Protein AF-A0A9E5EUP4-F1 (afdb_monomer_lite)

Sequence (193 aa):
YFCSGGLITDSADGATAGAFSMYKPTAFPTAAGATVTIEGWCARIADISDGLSNTAMFSEVRRTESSTRDATNILVPQGVAGAWDDLNPAAMAECTSYVAAAAGYAYLGNQYWRGATVWTSLYNHSLTPNSKVRGNCVNGTLYKGHIPARSYHTGGVNTTACDGSVRFVTDSVDPLVWKAYGTRAGGEALNLN

Structure (mmCIF, N/CA/C/O backbone):
data_AF-A0A9E5EUP4-F1
#
_entry.id   AF-A0A9E5EUP4-F1
#
loop_
_atom_site.group_PDB
_atom_site.id
_atom_site.type_symbol
_atom_site.label_atom_id
_atom_site.label_alt_id
_atom_site.label_comp_id
_atom_site.label_asym_id
_atom_site.label_entity_id
_atom_site.label_seq_id
_atom_site.pdbx_PDB_ins_code
_atom_site.Cartn_x
_atom_site.Cartn_y
_atom_site.Cartn_z
_atom_site.occupancy
_atom_site.B_iso_or_equiv
_atom_site.auth_seq_id
_atom_site.auth_comp_id
_atom_site.auth_asym_id
_atom_site.auth_atom_id
_atom_site.pdbx_PDB_model_num
ATOM 1 N N . TYR A 1 1 ? -19.133 -7.187 -9.075 1.00 21.08 1 TYR A N 1
ATOM 2 C CA . TYR A 1 1 ? -18.217 -7.859 -8.140 1.00 21.08 1 TYR A CA 1
ATOM 3 C C . TYR A 1 1 ? -16.979 -6.994 -8.013 1.00 21.08 1 TYR A C 1
ATOM 5 O O . TYR A 1 1 ? -16.155 -6.987 -8.915 1.00 21.08 1 TYR A O 1
ATOM 13 N N . PHE A 1 2 ? -16.936 -6.153 -6.981 1.00 19.98 2 PHE A N 1
ATOM 14 C CA . PHE A 1 2 ? -15.809 -5.264 -6.710 1.00 19.98 2 PHE A CA 1
ATOM 15 C C . PHE A 1 2 ? -15.003 -5.888 -5.573 1.00 19.98 2 PHE A C 1
ATOM 17 O O . PHE A 1 2 ? -15.455 -5.892 -4.434 1.00 19.98 2 PHE A O 1
ATOM 24 N N . CYS A 1 3 ? -13.844 -6.449 -5.901 1.00 24.55 3 CYS A N 1
ATOM 25 C CA . CYS A 1 3 ? -12.827 -6.851 -4.936 1.00 24.55 3 CYS A CA 1
ATOM 26 C C . CYS A 1 3 ? -11.574 -6.063 -5.321 1.00 24.55 3 CYS A C 1
ATOM 28 O O . CYS A 1 3 ? -10.972 -6.337 -6.357 1.00 24.55 3 CYS A O 1
ATOM 30 N N . SER A 1 4 ? -11.239 -5.022 -4.564 1.00 27.47 4 SER A N 1
ATOM 31 C CA . SER A 1 4 ? -10.003 -4.262 -4.750 1.00 27.47 4 SER A CA 1
ATOM 32 C C . SER A 1 4 ? -9.484 -3.848 -3.383 1.00 27.47 4 SER A C 1
ATOM 34 O O . SER A 1 4 ? -10.180 -3.134 -2.680 1.00 27.47 4 SER A O 1
ATOM 36 N N . GLY A 1 5 ? -8.287 -4.303 -3.018 1.00 28.73 5 GLY A N 1
ATOM 37 C CA . GLY A 1 5 ? -7.534 -3.809 -1.863 1.00 28.73 5 GLY A CA 1
ATOM 38 C C . GLY A 1 5 ? -6.780 -4.911 -1.112 1.00 28.73 5 GLY A C 1
ATOM 39 O O . GLY A 1 5 ? -7.357 -5.730 -0.408 1.00 28.73 5 GLY A O 1
ATOM 40 N N . GLY A 1 6 ? -5.456 -4.922 -1.251 1.00 35.38 6 GLY A N 1
ATOM 41 C CA . GLY A 1 6 ? -4.580 -5.765 -0.438 1.00 35.38 6 GLY A CA 1
ATOM 42 C C . GLY A 1 6 ? -4.410 -7.183 -0.974 1.00 35.38 6 GLY A C 1
ATOM 43 O O . GLY A 1 6 ? -4.957 -8.143 -0.439 1.00 35.38 6 GLY A O 1
ATOM 44 N N . LEU A 1 7 ? -3.593 -7.328 -2.018 1.00 41.19 7 LEU A N 1
ATOM 45 C CA . LEU A 1 7 ? -3.087 -8.636 -2.420 1.00 41.19 7 LEU A CA 1
ATOM 46 C C . LEU A 1 7 ? -1.965 -9.055 -1.448 1.00 41.19 7 LEU A C 1
ATOM 48 O O . LEU A 1 7 ? -0.812 -8.669 -1.634 1.00 41.19 7 LEU A O 1
ATOM 52 N N . ILE A 1 8 ? -2.300 -9.826 -0.413 1.00 42.19 8 ILE A N 1
ATOM 53 C CA . ILE A 1 8 ? -1.391 -10.843 0.136 1.00 42.19 8 ILE A CA 1
ATOM 54 C C . ILE A 1 8 ? -1.950 -12.173 -0.362 1.00 42.19 8 ILE A C 1
ATOM 56 O O . ILE A 1 8 ? -3.059 -12.561 0.013 1.00 42.19 8 ILE A O 1
ATOM 60 N N . THR A 1 9 ? -1.237 -12.813 -1.290 1.00 49.00 9 THR A N 1
ATOM 61 C CA . THR A 1 9 ? -1.650 -14.078 -1.912 1.00 49.00 9 THR A CA 1
ATOM 62 C C . THR A 1 9 ? -0.483 -15.051 -1.953 1.00 49.00 9 THR A C 1
ATOM 64 O O . THR A 1 9 ? 0.277 -15.076 -2.919 1.00 49.00 9 THR A O 1
ATOM 67 N N . ASP A 1 10 ? -0.377 -15.846 -0.892 1.00 41.06 10 ASP A N 1
ATOM 68 C CA . ASP A 1 10 ? 0.256 -17.175 -0.880 1.00 41.06 10 ASP A CA 1
ATOM 69 C C . ASP A 1 10 ? -0.154 -17.946 0.385 1.00 41.06 10 ASP A C 1
ATOM 71 O O . ASP A 1 10 ? -0.326 -19.159 0.348 1.00 41.06 10 ASP A O 1
ATOM 75 N N . SER A 1 11 ? -0.399 -17.259 1.503 1.00 46.19 11 SER A N 1
ATOM 76 C CA . SER A 1 11 ? -0.650 -17.949 2.759 1.00 46.19 11 SER A CA 1
ATOM 77 C C . SER A 1 11 ? -1.961 -18.748 2.738 1.00 46.19 11 SER A C 1
ATOM 79 O O . SER A 1 11 ? -3.065 -18.219 2.623 1.00 46.19 11 SER A O 1
ATOM 81 N N . ALA A 1 12 ? -1.832 -20.066 2.922 1.00 48.28 12 ALA A N 1
ATOM 82 C CA . ALA A 1 12 ? -2.929 -20.928 3.372 1.00 48.28 12 ALA A CA 1
ATOM 83 C C . ALA A 1 12 ? -3.461 -20.500 4.757 1.00 48.28 12 ALA A C 1
ATOM 85 O O . ALA A 1 12 ? -4.524 -20.944 5.187 1.00 48.28 12 ALA A O 1
ATOM 86 N N . ASP A 1 13 ? -2.706 -19.641 5.443 1.00 55.25 13 ASP A N 1
ATOM 87 C CA . ASP A 1 13 ? -3.053 -19.021 6.704 1.00 55.25 13 ASP A CA 1
ATOM 88 C C . ASP A 1 13 ? -3.880 -17.745 6.490 1.00 55.25 13 ASP A C 1
ATOM 90 O O . ASP A 1 13 ? -3.364 -16.683 6.133 1.00 55.25 13 ASP A O 1
ATOM 94 N N . GLY A 1 14 ? -5.183 -17.852 6.758 1.00 55.19 14 GLY A N 1
ATOM 95 C CA . GLY A 1 14 ? -6.119 -16.734 6.706 1.00 55.19 14 GLY A CA 1
ATOM 96 C C . GLY A 1 14 ? -5.792 -15.590 7.672 1.00 55.19 14 GLY A C 1
ATOM 97 O O . GLY A 1 14 ? -6.393 -14.526 7.516 1.00 55.19 14 GLY A O 1
ATOM 98 N N . ALA A 1 15 ? -4.856 -15.774 8.614 1.00 58.44 15 ALA A N 1
ATOM 99 C CA . ALA A 1 15 ? -4.433 -14.748 9.561 1.00 58.44 15 ALA A CA 1
ATOM 100 C C . ALA A 1 15 ? -3.619 -13.614 8.916 1.00 58.44 15 ALA A C 1
ATOM 102 O O . ALA A 1 15 ? -3.762 -12.443 9.260 1.00 58.44 15 ALA A O 1
ATOM 103 N N . THR A 1 16 ? -2.812 -13.954 7.912 1.00 60.84 16 THR A N 1
ATOM 104 C CA . THR A 1 16 ? -1.889 -13.025 7.232 1.00 60.84 16 THR A CA 1
ATOM 105 C C . THR A 1 16 ? -2.498 -12.378 5.987 1.00 60.84 16 THR A C 1
ATOM 107 O O . THR A 1 16 ? -1.832 -11.660 5.247 1.00 60.84 16 THR A O 1
ATOM 110 N N . ALA A 1 17 ? -3.779 -12.633 5.742 1.00 66.44 17 ALA A N 1
ATOM 111 C CA . ALA A 1 17 ? -4.510 -12.159 4.584 1.00 66.44 17 ALA A CA 1
ATOM 112 C C . ALA A 1 17 ? -5.198 -10.808 4.867 1.00 66.44 17 ALA A C 1
ATOM 114 O O . ALA A 1 17 ? -5.727 -10.581 5.953 1.00 66.44 17 ALA A O 1
ATOM 115 N N . GLY A 1 18 ? -5.216 -9.912 3.878 1.00 71.25 18 GLY A N 1
ATOM 116 C CA . GLY A 1 18 ? -5.862 -8.600 3.970 1.00 71.25 18 GLY A CA 1
ATOM 117 C C . GLY A 1 18 ? -7.359 -8.650 3.673 1.00 71.25 18 GLY A C 1
ATOM 118 O O . GLY A 1 18 ? -7.885 -9.682 3.256 1.00 71.25 18 GLY A O 1
ATOM 119 N N . ALA A 1 19 ? -8.066 -7.532 3.852 1.00 74.56 19 ALA A N 1
ATOM 120 C CA . ALA A 1 19 ? -9.530 -7.459 3.742 1.00 74.56 19 ALA A CA 1
ATOM 121 C C . ALA A 1 19 ? -10.111 -8.078 2.453 1.00 74.56 19 ALA A C 1
ATOM 123 O O . ALA A 1 19 ? -11.142 -8.750 2.507 1.00 74.56 19 ALA A O 1
ATOM 124 N N . PHE A 1 20 ? -9.428 -7.919 1.312 1.00 69.50 20 PHE A N 1
ATOM 125 C CA . PHE A 1 20 ? -9.844 -8.485 0.022 1.00 69.50 20 PHE A CA 1
ATOM 126 C C . PHE A 1 20 ? -8.888 -9.552 -0.528 1.00 69.50 20 PHE A C 1
ATOM 128 O O . PHE A 1 20 ? -8.817 -9.748 -1.745 1.00 69.50 20 PHE A O 1
ATOM 135 N N . SER A 1 21 ? -8.159 -10.254 0.346 1.00 60.84 21 SER A N 1
ATOM 136 C CA . SER A 1 21 ? -7.277 -11.348 -0.072 1.00 60.84 21 SER A CA 1
ATOM 137 C C . SER A 1 21 ? -8.006 -12.386 -0.917 1.00 60.84 21 SER A C 1
ATOM 139 O O . SER A 1 21 ? -9.164 -12.723 -0.684 1.00 60.84 21 SER A O 1
ATOM 141 N N . MET A 1 22 ? -7.292 -12.923 -1.897 1.00 53.84 22 MET A N 1
ATOM 142 C CA . MET A 1 22 ? -7.812 -13.899 -2.843 1.00 53.84 22 MET A CA 1
ATOM 143 C C . MET A 1 22 ? -7.270 -15.271 -2.445 1.00 53.84 22 MET A C 1
ATOM 145 O O . MET A 1 22 ? -6.059 -15.439 -2.315 1.00 53.84 22 MET A O 1
ATOM 149 N N . TYR A 1 23 ? -8.148 -16.246 -2.219 1.00 43.88 23 TYR A N 1
ATOM 150 C CA . TYR A 1 23 ? -7.711 -17.616 -1.954 1.00 43.88 23 TYR A CA 1
ATOM 151 C C . TYR A 1 23 ? -7.342 -18.299 -3.275 1.00 43.88 23 TYR A C 1
ATOM 153 O O . TYR A 1 23 ? -7.999 -18.084 -4.292 1.00 43.88 23 TYR A O 1
ATOM 161 N N . LYS A 1 24 ? -6.288 -19.122 -3.270 1.00 47.69 24 LYS A N 1
ATOM 162 C CA . LYS A 1 24 ? -5.880 -19.944 -4.415 1.00 47.69 24 LYS A CA 1
ATOM 163 C C . LYS A 1 24 ? -6.359 -21.382 -4.183 1.00 47.69 24 LYS A C 1
ATOM 165 O O . LYS A 1 24 ? -5.726 -22.084 -3.398 1.00 47.69 24 LYS A O 1
ATOM 170 N N . PRO A 1 25 ? -7.403 -21.866 -4.879 1.00 38.72 25 PRO A N 1
ATOM 171 C CA . PRO A 1 25 ? -7.874 -23.236 -4.683 1.00 38.72 25 PRO A CA 1
ATOM 172 C C . PRO A 1 25 ? -6.923 -24.273 -5.298 1.00 38.72 25 PRO A C 1
ATOM 174 O O . PRO A 1 25 ? -6.793 -25.377 -4.781 1.00 38.72 25 PRO A O 1
ATOM 177 N N . THR A 1 26 ? -6.236 -23.932 -6.397 1.00 41.44 26 THR A N 1
ATOM 178 C CA . THR A 1 26 ? -5.372 -24.860 -7.150 1.00 41.44 26 THR A CA 1
ATOM 179 C C . THR A 1 26 ? -4.214 -24.145 -7.857 1.00 41.44 26 THR A C 1
ATOM 181 O O . THR A 1 26 ? -4.251 -22.936 -8.090 1.00 41.44 26 THR A O 1
ATOM 184 N N . ALA A 1 27 ? -3.157 -24.888 -8.213 1.00 40.66 27 ALA A N 1
ATOM 185 C CA . ALA A 1 27 ? -2.070 -24.399 -9.069 1.00 40.66 27 ALA A CA 1
ATOM 186 C C . ALA A 1 27 ? -2.614 -23.769 -10.367 1.00 40.66 27 ALA A C 1
ATOM 188 O O . ALA A 1 27 ? -3.657 -24.192 -10.866 1.00 40.66 27 ALA A O 1
ATOM 189 N N . PHE A 1 28 ? -1.905 -22.766 -10.909 1.00 42.12 28 PHE A N 1
ATOM 190 C CA . PHE A 1 28 ? -2.214 -22.218 -12.233 1.00 42.12 28 PHE A CA 1
ATOM 191 C C . PHE A 1 28 ? -2.350 -23.384 -13.214 1.00 42.12 28 PHE A C 1
ATOM 193 O O . PHE A 1 28 ? -1.460 -24.241 -13.233 1.00 42.12 28 PHE A O 1
ATOM 200 N N . PRO A 1 29 ? -3.430 -23.455 -14.003 1.00 39.62 29 PRO A N 1
ATOM 201 C CA . PRO A 1 29 ? -3.557 -24.536 -14.950 1.00 39.62 29 PRO A CA 1
ATOM 202 C C . PRO A 1 29 ? -2.416 -24.423 -15.963 1.00 39.62 29 PRO A C 1
ATOM 204 O O . PRO A 1 29 ? -2.318 -23.465 -16.724 1.00 39.62 29 PRO A O 1
ATOM 207 N N . THR A 1 30 ? -1.529 -25.413 -15.946 1.00 43.78 30 THR A N 1
ATOM 208 C CA . THR A 1 30 ? -0.428 -25.581 -16.903 1.00 43.78 30 THR A CA 1
ATOM 209 C C . THR A 1 30 ? -0.922 -26.030 -18.282 1.00 43.78 30 THR A C 1
ATOM 211 O O . THR A 1 30 ? -0.132 -26.138 -19.216 1.00 43.78 30 THR A O 1
ATOM 214 N N . ALA A 1 31 ? -2.227 -26.278 -18.432 1.00 39.00 31 ALA A N 1
ATOM 215 C CA . ALA A 1 31 ? -2.852 -26.660 -19.687 1.00 39.00 31 ALA A CA 1
ATOM 216 C C . ALA A 1 31 ? -3.206 -25.425 -20.530 1.00 39.00 31 ALA A C 1
ATOM 218 O O . ALA A 1 31 ? -3.933 -24.531 -20.090 1.00 39.00 31 ALA A O 1
ATOM 219 N N . ALA A 1 32 ? -2.728 -25.405 -21.775 1.00 38.25 32 ALA A N 1
ATOM 220 C CA . ALA A 1 32 ? -3.162 -24.441 -22.777 1.00 38.25 32 ALA A CA 1
ATOM 221 C C . ALA A 1 32 ? -4.697 -24.481 -22.916 1.00 38.25 32 ALA A C 1
ATOM 223 O O . ALA A 1 32 ? -5.266 -25.534 -23.195 1.00 38.25 32 ALA A O 1
ATOM 224 N N . GLY A 1 33 ? -5.361 -23.339 -22.709 1.00 43.97 33 GLY A N 1
ATOM 225 C CA . GLY A 1 33 ? -6.820 -23.203 -22.836 1.00 43.97 33 GLY A CA 1
ATOM 226 C C . GLY A 1 33 ? -7.611 -23.206 -21.524 1.00 43.97 33 GLY A C 1
ATOM 227 O O . GLY A 1 33 ? -8.835 -23.128 -21.566 1.00 43.97 33 GLY A O 1
ATOM 228 N N . ALA A 1 34 ? -6.958 -23.264 -20.364 1.00 43.59 34 ALA A N 1
ATOM 229 C CA . ALA A 1 34 ? -7.666 -23.174 -19.096 1.00 43.59 34 ALA A CA 1
ATOM 230 C C . ALA A 1 34 ? -8.058 -21.731 -18.733 1.00 43.59 34 ALA A C 1
ATOM 232 O O . ALA A 1 34 ? -7.244 -20.806 -18.769 1.00 43.59 34 ALA A O 1
ATOM 233 N N . THR A 1 35 ? -9.320 -21.548 -18.355 1.00 40.84 35 THR A N 1
ATOM 234 C CA . THR A 1 35 ? -9.874 -20.262 -17.926 1.00 40.84 35 THR A CA 1
ATOM 235 C C . THR A 1 35 ? -9.314 -19.885 -16.555 1.00 40.84 35 THR A C 1
ATOM 237 O O . THR A 1 35 ? -9.482 -20.627 -15.586 1.00 40.84 35 THR A O 1
ATOM 240 N N . VAL A 1 36 ? -8.654 -18.726 -16.453 1.00 46.62 36 VAL A N 1
ATOM 241 C CA . VAL A 1 36 ? -8.218 -18.166 -15.164 1.00 46.62 36 VAL A CA 1
ATOM 242 C C . VAL A 1 36 ? -9.464 -17.894 -14.325 1.00 46.62 36 VAL A C 1
ATOM 244 O O . VAL A 1 36 ? -10.218 -16.966 -14.615 1.00 46.62 36 VAL A O 1
ATOM 247 N N . THR A 1 37 ? -9.695 -18.710 -13.297 1.00 41.72 37 THR A N 1
ATOM 248 C CA . THR A 1 37 ? -10.768 -18.462 -12.332 1.00 41.72 37 THR A CA 1
ATOM 249 C C . THR A 1 37 ? -10.162 -17.711 -11.163 1.00 41.72 37 THR A C 1
ATOM 251 O O . THR A 1 37 ? -9.416 -18.263 -10.359 1.00 41.72 37 THR A O 1
ATOM 254 N N . ILE A 1 38 ? -10.437 -16.414 -11.125 1.00 48.81 38 ILE A N 1
ATOM 255 C CA . ILE A 1 38 ? -10.189 -15.584 -9.959 1.00 48.81 38 ILE A CA 1
ATOM 256 C C . ILE A 1 38 ? -11.331 -15.863 -8.980 1.00 48.81 38 ILE A C 1
ATOM 258 O O . ILE A 1 38 ? -12.440 -15.368 -9.173 1.00 48.81 38 ILE A O 1
ATOM 262 N N . GLU A 1 39 ? -11.082 -16.678 -7.958 1.00 44.41 39 GLU A N 1
ATOM 263 C CA . GLU A 1 39 ? -12.054 -16.888 -6.887 1.00 44.41 39 GLU A CA 1
ATOM 264 C C . GLU A 1 39 ? -11.804 -15.844 -5.791 1.00 44.41 39 GLU A C 1
ATOM 266 O O . GLU A 1 39 ? -10.798 -15.864 -5.080 1.00 44.41 39 GLU A O 1
ATOM 271 N N . GLY A 1 40 ? -12.688 -14.847 -5.725 1.00 49.12 40 GLY A N 1
ATOM 272 C CA . GLY A 1 40 ? -12.663 -13.867 -4.645 1.00 49.12 40 GLY A CA 1
ATOM 273 C C . GLY A 1 40 ? -13.058 -14.546 -3.339 1.00 49.12 40 GLY A C 1
ATOM 274 O O . GLY A 1 40 ? -14.072 -15.240 -3.287 1.00 49.12 40 GLY A O 1
ATOM 275 N N . TRP A 1 41 ? -12.283 -14.343 -2.277 1.00 54.66 41 TRP A N 1
ATOM 276 C CA . TRP A 1 41 ? -12.718 -14.755 -0.950 1.00 54.66 41 TRP A CA 1
ATOM 277 C C . TRP A 1 41 ? -13.802 -13.791 -0.459 1.00 54.66 41 TRP A C 1
ATOM 279 O O . TRP A 1 41 ? -13.626 -12.571 -0.481 1.00 54.66 41 TRP A O 1
ATOM 289 N N . CYS A 1 42 ? -14.941 -14.327 -0.027 1.00 57.62 42 CYS A N 1
ATOM 290 C CA . CYS A 1 42 ? -15.975 -13.537 0.632 1.00 57.62 42 CYS A CA 1
ATOM 291 C C . CYS A 1 42 ? -15.683 -13.475 2.134 1.00 57.62 42 CYS A C 1
ATOM 293 O O . CYS A 1 42 ? -16.077 -14.372 2.876 1.00 57.62 42 CYS A O 1
ATOM 295 N N . ALA A 1 43 ? -15.010 -12.408 2.566 1.00 67.25 43 ALA A N 1
ATOM 296 C CA . ALA A 1 43 ? -14.799 -12.100 3.976 1.00 67.25 43 ALA A CA 1
ATOM 297 C C . ALA A 1 43 ? -16.121 -11.775 4.683 1.00 67.25 43 ALA A C 1
ATOM 299 O O . ALA A 1 43 ? -16.940 -11.011 4.162 1.00 67.25 43 ALA A O 1
ATOM 300 N N . ARG A 1 44 ? -16.313 -12.276 5.904 1.00 77.12 44 ARG A N 1
ATOM 301 C CA . ARG A 1 44 ? -17.282 -11.721 6.856 1.00 77.12 44 ARG A CA 1
ATOM 302 C C . ARG A 1 44 ? -16.586 -10.675 7.716 1.00 77.12 44 ARG A C 1
ATOM 304 O O . ARG A 1 44 ? -15.405 -10.788 8.011 1.00 77.12 44 ARG A O 1
ATOM 311 N N . ILE A 1 45 ? -17.354 -9.708 8.215 1.00 82.38 45 ILE A N 1
ATOM 312 C CA . ILE A 1 45 ? -16.873 -8.730 9.208 1.00 82.38 45 ILE A CA 1
ATOM 313 C C . ILE A 1 45 ? -16.223 -9.434 10.412 1.00 82.38 45 ILE A C 1
ATOM 315 O O . ILE A 1 45 ? -15.206 -8.978 10.919 1.00 82.38 45 ILE A O 1
ATOM 319 N N . ALA A 1 46 ? -16.786 -10.571 10.832 1.00 83.06 46 ALA A N 1
ATOM 320 C CA . ALA A 1 46 ? -16.275 -11.372 11.941 1.00 83.06 46 ALA A CA 1
ATOM 321 C C . ALA A 1 46 ? -14.905 -12.024 11.675 1.00 83.06 46 ALA A C 1
ATOM 323 O O . ALA A 1 46 ? -14.251 -12.433 12.627 1.00 83.06 46 ALA A O 1
ATOM 324 N N . ASP A 1 47 ? -14.468 -12.114 10.416 1.00 78.06 47 ASP A N 1
ATOM 325 C CA . ASP A 1 47 ? -13.175 -12.705 10.067 1.00 78.06 47 ASP A CA 1
ATOM 326 C C . ASP A 1 47 ? -12.014 -11.705 10.254 1.00 78.06 47 ASP A C 1
ATOM 328 O O . ASP A 1 47 ? -10.852 -12.082 10.134 1.00 78.06 47 ASP A O 1
ATOM 332 N N . ILE A 1 48 ? -12.313 -10.430 10.545 1.00 80.69 48 ILE A N 1
ATOM 333 C CA . ILE A 1 48 ? -11.333 -9.363 10.796 1.00 80.69 48 ILE A CA 1
ATOM 334 C C . ILE A 1 48 ? -11.131 -9.232 12.311 1.00 80.69 48 ILE A C 1
ATOM 336 O O . ILE A 1 48 ? -11.677 -8.334 12.960 1.00 80.69 48 ILE A O 1
ATOM 340 N N . SER A 1 49 ? -10.393 -10.179 12.892 1.00 84.38 49 SER A N 1
ATOM 341 C CA . SER A 1 49 ? -10.201 -10.271 14.343 1.00 84.38 49 SER A CA 1
ATOM 342 C C . SER A 1 49 ? -9.281 -9.196 14.924 1.00 84.38 49 SER A C 1
ATOM 344 O O . SER A 1 49 ? -9.395 -8.908 16.113 1.00 84.38 49 SER A O 1
ATOM 346 N N . ASP A 1 50 ? -8.431 -8.563 14.111 1.00 80.38 50 ASP A N 1
ATOM 347 C CA . ASP A 1 50 ? -7.580 -7.437 14.546 1.00 80.38 50 ASP A CA 1
ATOM 348 C C . ASP A 1 50 ? -8.384 -6.151 14.787 1.00 80.38 50 ASP A C 1
ATOM 350 O O . ASP A 1 50 ? -7.917 -5.200 15.423 1.00 80.38 50 ASP A O 1
ATOM 354 N N . GLY A 1 51 ? -9.634 -6.146 14.320 1.00 87.69 51 GLY A N 1
ATOM 355 C CA . GLY A 1 51 ? -10.566 -5.040 14.413 1.00 87.69 51 GLY A CA 1
ATOM 356 C C . GLY A 1 51 ? -10.678 -4.280 13.098 1.00 87.69 51 GLY A C 1
ATOM 357 O O . GLY A 1 51 ? -9.699 -3.996 12.417 1.00 87.69 51 GLY A O 1
ATOM 358 N N . LEU A 1 52 ? -11.903 -3.880 12.757 1.00 87.94 52 LEU A N 1
ATOM 359 C CA . LEU A 1 52 ? -12.192 -3.178 11.502 1.00 87.94 52 LEU A CA 1
ATOM 360 C C . LEU A 1 52 ? -11.443 -1.851 11.366 1.00 87.94 52 LEU A C 1
ATOM 362 O O . LEU A 1 52 ? -11.075 -1.452 10.265 1.00 87.94 52 LEU A O 1
ATOM 366 N N . SER A 1 53 ? -11.203 -1.179 12.488 1.00 90.62 53 SER A N 1
ATOM 367 C CA . SER A 1 53 ? -10.426 0.051 12.547 1.00 90.62 53 SER A CA 1
ATOM 368 C C . SER A 1 53 ? -8.927 -0.196 12.368 1.00 90.62 53 SER A C 1
ATOM 370 O O . SER A 1 53 ? -8.221 0.737 12.009 1.00 90.62 53 SER A O 1
ATOM 372 N N . ASN A 1 54 ? -8.436 -1.416 12.568 1.00 88.38 54 ASN A N 1
ATOM 373 C CA . ASN A 1 54 ? -7.019 -1.774 12.514 1.00 88.38 54 ASN A CA 1
ATOM 374 C C . ASN A 1 54 ? -6.651 -2.561 11.251 1.00 88.38 54 ASN A C 1
ATOM 376 O O . ASN A 1 54 ? -5.532 -3.032 11.136 1.00 88.38 54 ASN A O 1
ATOM 380 N N . THR A 1 55 ? -7.553 -2.687 10.282 1.00 87.56 55 THR A N 1
ATOM 381 C CA . THR A 1 55 ? -7.257 -3.387 9.029 1.00 87.56 55 THR A CA 1
ATOM 382 C C . THR A 1 55 ? -7.519 -2.468 7.850 1.00 87.56 55 THR A C 1
ATOM 384 O O . THR A 1 55 ? -8.627 -1.952 7.682 1.00 87.56 55 THR A O 1
ATOM 387 N N . ALA A 1 56 ? -6.505 -2.270 7.014 1.00 89.62 56 ALA A N 1
ATOM 388 C CA . ALA A 1 56 ? -6.584 -1.487 5.795 1.00 89.62 56 ALA A CA 1
ATOM 389 C C . ALA A 1 56 ? -7.506 -2.150 4.765 1.00 89.62 56 ALA A C 1
ATOM 391 O O . ALA A 1 56 ? -7.465 -3.359 4.532 1.00 89.62 56 ALA A O 1
ATOM 392 N N . MET A 1 57 ? -8.312 -1.321 4.112 1.00 87.00 57 MET A N 1
ATOM 393 C CA . MET A 1 57 ? -9.253 -1.711 3.070 1.00 87.00 57 MET A CA 1
ATOM 394 C C . MET A 1 57 ? -8.841 -1.118 1.715 1.00 87.00 57 MET A C 1
ATOM 396 O O . MET A 1 57 ? -8.663 -1.850 0.746 1.00 87.00 57 MET A O 1
ATOM 400 N N . PHE A 1 58 ? -8.625 0.199 1.645 1.00 88.62 58 PHE A N 1
ATOM 401 C CA . PHE A 1 58 ? -8.192 0.896 0.428 1.00 88.62 58 PHE A CA 1
ATOM 402 C C . PHE A 1 58 ? -7.058 1.867 0.737 1.00 88.62 58 PHE A C 1
ATOM 404 O O . PHE A 1 58 ? -7.035 2.462 1.808 1.00 88.62 58 PHE A O 1
ATOM 411 N N . SER A 1 59 ? -6.164 2.094 -0.220 1.00 91.50 59 SER A N 1
ATOM 412 C CA . SER A 1 59 ? -5.149 3.145 -0.142 1.00 91.50 59 SER A CA 1
ATOM 413 C C . SER A 1 59 ? -4.938 3.778 -1.509 1.00 91.50 59 SER A C 1
ATOM 415 O O . SER A 1 59 ? -5.416 3.285 -2.536 1.00 91.50 59 SER A O 1
ATOM 417 N N . GLU A 1 60 ? -4.226 4.894 -1.507 1.00 90.81 60 GLU A N 1
ATOM 418 C CA . GLU A 1 60 ? -3.909 5.655 -2.701 1.00 90.81 60 GLU A CA 1
ATOM 419 C C . GLU A 1 60 ? -2.851 4.946 -3.554 1.00 90.81 60 GLU A C 1
ATOM 421 O O . GLU A 1 60 ? -1.854 4.412 -3.063 1.00 90.81 60 GLU A O 1
ATOM 426 N N . VAL A 1 61 ? -3.052 4.993 -4.869 1.00 85.56 61 VAL A N 1
ATOM 427 C CA . VAL A 1 61 ? -2.026 4.685 -5.866 1.00 85.56 61 VAL A CA 1
ATOM 428 C C . VAL A 1 61 ? -1.891 5.875 -6.797 1.00 85.56 61 VAL A C 1
ATOM 430 O O . VAL A 1 61 ? -2.883 6.463 -7.237 1.00 85.56 61 VAL A O 1
ATOM 433 N N . ARG A 1 62 ? -0.653 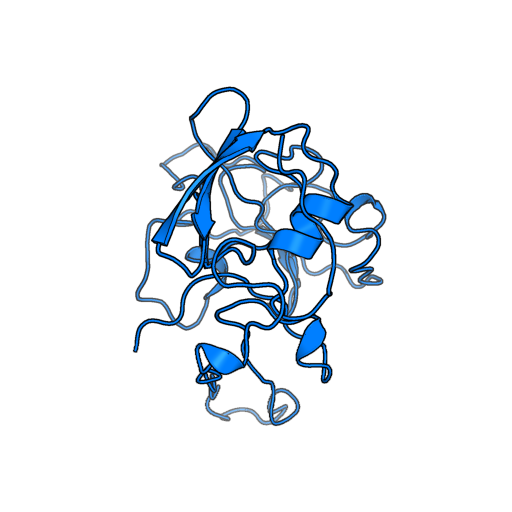6.230 -7.143 1.00 84.25 62 ARG A N 1
ATOM 434 C CA . ARG A 1 62 ? -0.421 7.273 -8.139 1.00 84.25 62 ARG A CA 1
ATOM 435 C C . ARG A 1 62 ? -0.882 6.785 -9.504 1.00 84.25 62 ARG A C 1
ATOM 437 O O . ARG A 1 62 ? -0.473 5.730 -9.990 1.00 84.25 62 ARG A O 1
ATOM 444 N N . ARG A 1 63 ? -1.733 7.600 -10.116 1.00 80.94 63 ARG A N 1
ATOM 445 C CA . ARG A 1 63 ? -2.186 7.438 -11.490 1.00 80.94 63 ARG A CA 1
ATOM 446 C C . ARG A 1 63 ? -1.007 7.607 -12.445 1.00 80.94 63 ARG A C 1
ATOM 448 O O . ARG A 1 63 ? -0.355 8.652 -12.411 1.00 80.94 63 ARG A O 1
ATOM 455 N N . THR A 1 64 ? -0.815 6.650 -13.354 1.00 76.38 64 THR A N 1
ATOM 456 C CA . THR A 1 64 ? 0.098 6.852 -14.479 1.00 76.38 64 THR A CA 1
ATOM 457 C C . THR A 1 64 ? -0.463 7.909 -15.416 1.00 76.38 64 THR A C 1
ATOM 459 O O . THR A 1 64 ? -1.528 7.726 -16.004 1.00 76.38 64 THR A O 1
ATOM 462 N N . GLU A 1 65 ? 0.266 9.002 -15.594 1.00 66.94 65 GLU A N 1
ATOM 463 C CA . GLU A 1 65 ? -0.024 10.014 -16.602 1.00 66.94 65 GLU A CA 1
ATOM 464 C C . GLU A 1 65 ? 1.143 10.097 -17.597 1.00 66.94 65 GLU A C 1
ATOM 466 O O . GLU A 1 65 ? 2.292 9.811 -17.273 1.00 66.94 65 GLU A O 1
ATOM 471 N N . SER A 1 66 ? 0.778 10.392 -18.840 1.00 59.72 66 SER A N 1
ATOM 472 C CA . SER A 1 66 ? 1.530 10.339 -20.096 1.00 59.72 66 SER A CA 1
ATOM 473 C C . SER A 1 66 ? 3.020 10.754 -20.090 1.00 59.72 66 SER A C 1
ATOM 475 O O . SER A 1 66 ? 3.464 11.647 -19.375 1.00 59.72 66 SER A O 1
ATOM 477 N N . SER A 1 67 ? 3.756 10.168 -21.048 1.00 57.09 67 SER A N 1
ATOM 478 C CA . SER A 1 67 ? 5.137 10.414 -21.528 1.00 57.09 67 SER A CA 1
ATOM 479 C C . SER A 1 67 ? 6.313 10.157 -20.582 1.00 57.09 67 SER A C 1
ATOM 481 O O . SER A 1 67 ? 7.355 9.701 -21.055 1.00 57.09 67 SER A O 1
ATOM 483 N N . THR A 1 68 ? 6.159 10.344 -19.272 1.00 61.16 68 THR A N 1
ATOM 484 C CA . THR A 1 68 ? 7.256 10.133 -18.315 1.00 61.16 68 THR A CA 1
ATOM 485 C C . THR A 1 68 ? 7.126 8.764 -17.661 1.00 61.16 68 THR A C 1
ATOM 487 O O . THR A 1 68 ? 6.212 8.510 -16.878 1.00 61.16 68 THR A O 1
ATOM 490 N N . ARG A 1 69 ? 8.041 7.850 -17.994 1.00 68.25 69 ARG A N 1
ATOM 491 C CA . ARG A 1 69 ? 8.094 6.512 -17.393 1.00 68.25 69 ARG A CA 1
ATOM 492 C C . ARG A 1 69 ? 9.157 6.530 -16.294 1.00 68.25 69 ARG A C 1
ATOM 494 O O . ARG A 1 69 ? 10.348 6.581 -16.604 1.00 68.25 69 ARG A O 1
ATOM 501 N N . ASP A 1 70 ? 8.740 6.456 -15.032 1.00 71.38 70 ASP A N 1
ATOM 502 C CA . ASP A 1 70 ? 9.632 6.317 -13.875 1.00 71.38 70 ASP A CA 1
ATOM 503 C C . ASP A 1 70 ? 9.194 5.178 -12.939 1.00 71.38 70 ASP A C 1
ATOM 505 O O . ASP A 1 70 ? 8.065 4.688 -13.002 1.00 71.38 70 ASP A O 1
ATOM 509 N N . ALA A 1 71 ? 10.090 4.779 -12.037 1.00 64.94 71 ALA A N 1
ATOM 510 C CA . ALA A 1 71 ? 9.862 3.705 -11.071 1.00 64.94 71 ALA A CA 1
ATOM 511 C C . ALA A 1 71 ? 8.556 3.864 -10.272 1.00 64.94 71 ALA A C 1
ATOM 513 O O . ALA A 1 71 ? 7.923 2.884 -9.896 1.00 64.94 71 ALA A O 1
ATOM 514 N N . THR A 1 72 ? 8.143 5.096 -9.998 1.00 72.00 72 THR A N 1
ATOM 515 C CA . THR A 1 72 ? 7.011 5.408 -9.127 1.00 72.00 72 THR A CA 1
AT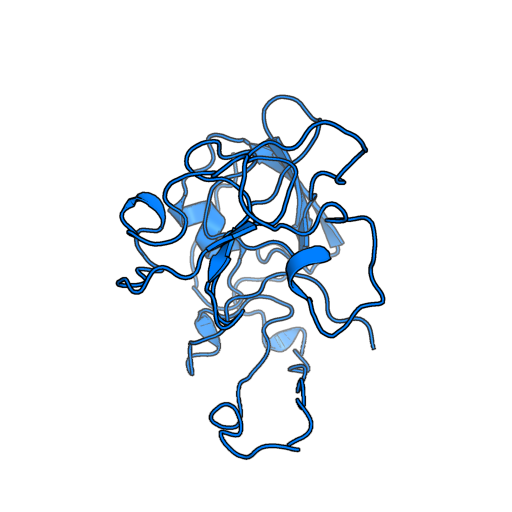OM 516 C C . THR A 1 72 ? 5.671 5.420 -9.855 1.00 72.00 72 THR A C 1
ATOM 518 O O . THR A 1 72 ? 4.635 5.393 -9.191 1.00 72.00 72 THR A O 1
ATOM 521 N N . ASN A 1 73 ? 5.685 5.450 -11.192 1.00 76.81 73 ASN A N 1
ATOM 522 C CA . ASN A 1 73 ? 4.499 5.750 -11.986 1.00 76.81 73 ASN A CA 1
ATOM 523 C C . ASN A 1 73 ? 4.147 4.703 -13.044 1.00 76.81 73 ASN A C 1
ATOM 525 O O . ASN A 1 73 ? 3.064 4.774 -13.612 1.00 76.81 73 ASN A O 1
ATOM 529 N N . ILE A 1 74 ? 5.006 3.722 -13.326 1.00 80.94 74 ILE A N 1
ATOM 530 C CA . ILE A 1 74 ? 4.690 2.628 -14.253 1.00 80.94 74 ILE A CA 1
ATOM 531 C C . ILE A 1 74 ? 4.831 1.267 -13.585 1.00 80.94 74 ILE A C 1
ATOM 533 O O . ILE A 1 74 ? 5.762 1.044 -12.820 1.00 80.94 74 ILE A O 1
ATOM 537 N N . LEU A 1 75 ? 3.921 0.345 -13.909 1.00 81.94 75 LEU A N 1
ATOM 538 C CA . LEU A 1 75 ? 4.048 -1.056 -13.526 1.00 81.94 75 LEU A CA 1
ATOM 539 C C . LEU A 1 75 ? 4.954 -1.791 -14.520 1.00 81.94 75 LEU A C 1
ATOM 541 O O . LEU A 1 75 ? 4.597 -1.952 -15.692 1.00 81.94 75 LEU A O 1
ATOM 545 N N . VAL A 1 76 ? 6.108 -2.258 -14.049 1.00 80.81 76 VAL A N 1
ATOM 546 C CA . VAL A 1 76 ? 7.084 -2.972 -14.880 1.00 80.81 76 VAL A CA 1
ATOM 547 C C . VAL A 1 76 ? 7.046 -4.481 -14.599 1.00 80.81 76 VAL A C 1
ATOM 549 O O . VAL A 1 76 ? 7.375 -4.894 -13.487 1.00 80.81 76 VAL A O 1
ATOM 552 N N . PRO A 1 77 ? 6.694 -5.335 -15.576 1.00 78.12 77 PRO A N 1
ATOM 553 C CA . PRO A 1 77 ? 6.945 -6.766 -15.483 1.00 78.12 77 PRO A CA 1
ATOM 554 C C . PRO A 1 77 ? 8.452 -7.049 -15.534 1.00 78.12 77 PRO A C 1
ATOM 556 O O . PRO A 1 77 ? 9.126 -6.765 -16.522 1.00 78.12 77 PRO A O 1
ATOM 559 N N . GLN A 1 78 ? 8.982 -7.615 -14.456 1.00 71.81 78 GLN A N 1
ATOM 560 C CA . GLN A 1 78 ? 10.375 -8.009 -14.302 1.00 71.81 78 GLN A CA 1
ATOM 561 C C . GLN A 1 78 ? 10.459 -9.526 -14.165 1.00 71.81 78 GLN A C 1
ATOM 563 O O . GLN A 1 78 ? 10.115 -10.108 -13.142 1.00 71.81 78 GLN A O 1
ATOM 568 N N . GLY A 1 79 ? 10.902 -10.184 -15.232 1.00 58.53 79 GLY A N 1
ATOM 569 C CA . GLY A 1 79 ? 11.067 -11.634 -15.290 1.00 58.53 79 GLY A CA 1
ATOM 570 C C . GLY A 1 79 ? 12.383 -12.110 -14.686 1.00 58.53 79 GLY A C 1
ATOM 571 O O . GLY A 1 79 ? 13.131 -12.795 -15.374 1.00 58.53 79 GLY A O 1
ATOM 572 N N . VAL A 1 80 ? 12.704 -11.731 -13.447 1.00 55.19 80 VAL A N 1
ATOM 573 C CA . VAL A 1 80 ? 13.907 -12.255 -12.783 1.00 55.19 80 VAL A CA 1
ATOM 574 C C . VAL A 1 80 ? 13.511 -13.456 -11.930 1.00 55.19 80 VAL A C 1
ATOM 576 O O . VAL A 1 80 ? 12.561 -13.376 -11.158 1.00 55.19 80 VAL A O 1
ATOM 579 N N . ALA A 1 81 ? 14.204 -14.580 -12.104 1.00 53.69 81 ALA A N 1
ATOM 580 C CA . ALA A 1 81 ? 14.122 -15.706 -11.185 1.00 53.69 81 ALA A CA 1
ATOM 581 C C . ALA A 1 81 ? 14.936 -15.355 -9.932 1.00 53.69 81 ALA A C 1
ATOM 583 O O . ALA A 1 81 ? 16.153 -15.195 -10.019 1.00 53.69 81 ALA A O 1
ATOM 584 N N . GLY A 1 82 ? 14.278 -15.202 -8.790 1.00 58.19 82 GLY A N 1
ATOM 585 C CA . GLY A 1 82 ? 14.911 -14.945 -7.503 1.00 58.19 82 GLY A CA 1
ATOM 586 C C . GLY A 1 82 ? 14.091 -15.527 -6.350 1.00 58.19 82 GLY A C 1
ATOM 587 O O . GLY A 1 82 ? 13.114 -16.258 -6.543 1.00 58.19 82 GLY A O 1
ATOM 588 N N . ALA A 1 83 ? 14.553 -15.271 -5.131 1.00 58.72 83 ALA A N 1
ATOM 589 C CA . ALA A 1 83 ? 13.840 -15.654 -3.925 1.00 58.72 83 ALA A CA 1
ATOM 590 C C . ALA A 1 83 ? 12.943 -14.493 -3.473 1.00 58.72 83 ALA A C 1
ATOM 592 O O . ALA A 1 83 ? 13.425 -13.382 -3.245 1.00 58.72 83 ALA A O 1
ATOM 593 N N . TRP A 1 84 ? 11.653 -14.783 -3.299 1.00 58.81 84 TRP A N 1
ATOM 594 C CA . TRP A 1 84 ? 10.684 -13.860 -2.711 1.00 58.81 84 TRP A CA 1
ATOM 595 C C . TRP A 1 84 ? 10.716 -13.987 -1.191 1.00 58.81 84 TRP A C 1
ATOM 597 O O . TRP A 1 84 ? 10.437 -15.064 -0.667 1.00 58.81 84 TRP A O 1
ATOM 607 N N . ASP A 1 85 ? 11.037 -12.889 -0.514 1.00 62.12 85 ASP A N 1
ATOM 608 C CA . ASP A 1 85 ? 11.024 -12.761 0.940 1.00 62.12 85 ASP A CA 1
ATOM 609 C C . ASP A 1 85 ? 9.980 -11.713 1.362 1.00 62.12 85 ASP A C 1
ATOM 611 O O . ASP A 1 85 ? 10.229 -10.503 1.358 1.00 62.12 85 ASP A O 1
ATOM 615 N N . ASP A 1 86 ? 8.795 -12.193 1.742 1.00 55.75 86 ASP A N 1
ATOM 616 C CA . ASP A 1 86 ? 7.685 -11.350 2.199 1.00 55.75 86 ASP A CA 1
ATOM 617 C C . ASP A 1 86 ? 8.011 -10.635 3.531 1.00 55.75 86 ASP A C 1
ATOM 619 O O . ASP A 1 86 ? 7.488 -9.551 3.829 1.00 55.75 86 ASP A O 1
ATOM 623 N N . LEU A 1 87 ? 8.933 -11.195 4.324 1.00 56.94 87 LEU A N 1
ATOM 624 C CA . LEU A 1 87 ? 9.385 -10.629 5.595 1.00 56.94 87 LEU A CA 1
ATOM 625 C C . LEU A 1 87 ? 10.411 -9.517 5.370 1.00 56.94 87 LEU A C 1
ATOM 627 O O . LEU A 1 87 ? 10.347 -8.495 6.059 1.00 56.94 87 LEU A O 1
ATOM 631 N N . ASN A 1 88 ? 11.253 -9.628 4.341 1.00 64.44 88 ASN A N 1
ATOM 632 C CA . ASN A 1 88 ? 12.206 -8.589 3.950 1.00 64.44 88 ASN A CA 1
ATOM 633 C C . ASN A 1 88 ? 12.124 -8.170 2.462 1.00 64.44 88 ASN A C 1
ATOM 635 O O . ASN A 1 88 ? 13.035 -8.429 1.670 1.00 64.44 88 ASN A O 1
ATOM 639 N N . PRO A 1 89 ? 11.097 -7.383 2.091 1.00 60.12 89 PRO A N 1
ATOM 640 C CA . PRO A 1 89 ? 10.915 -6.826 0.749 1.00 60.12 89 PRO A CA 1
ATOM 641 C C . PRO A 1 89 ? 12.102 -5.994 0.254 1.00 60.12 89 PRO A C 1
ATOM 643 O O . PRO A 1 89 ? 12.335 -5.889 -0.950 1.00 60.12 89 PRO A O 1
ATOM 646 N N . ALA A 1 90 ? 12.881 -5.403 1.167 1.00 61.72 90 ALA A N 1
ATOM 647 C CA . ALA A 1 90 ? 14.074 -4.641 0.821 1.00 61.72 90 ALA A CA 1
ATOM 648 C C . ALA A 1 90 ? 15.237 -5.538 0.359 1.00 61.72 90 ALA A C 1
ATOM 650 O O . ALA A 1 90 ? 16.058 -5.072 -0.431 1.00 61.72 90 ALA A O 1
ATOM 651 N N . ALA A 1 91 ? 15.278 -6.810 0.770 1.00 62.69 91 ALA A N 1
ATOM 652 C CA . ALA A 1 91 ? 16.338 -7.765 0.439 1.00 62.69 91 ALA A CA 1
ATOM 653 C C . ALA A 1 91 ? 16.073 -8.619 -0.816 1.00 62.69 91 ALA A C 1
ATOM 655 O O . ALA A 1 91 ? 16.968 -9.335 -1.259 1.00 62.69 91 ALA A O 1
ATOM 656 N N . MET A 1 92 ? 14.881 -8.550 -1.416 1.00 65.62 92 MET A N 1
ATOM 657 C CA . MET A 1 92 ? 14.526 -9.421 -2.548 1.00 65.62 92 MET A CA 1
ATOM 658 C C . MET A 1 92 ? 15.319 -9.085 -3.816 1.00 65.62 92 MET A C 1
ATOM 660 O O . MET A 1 92 ? 15.569 -7.915 -4.085 1.00 65.62 92 MET A O 1
ATOM 664 N N . ALA A 1 93 ? 15.695 -10.069 -4.632 1.00 64.00 93 ALA A N 1
ATOM 665 C CA . ALA A 1 93 ? 16.461 -9.824 -5.862 1.00 64.00 93 ALA A CA 1
ATOM 666 C C . ALA A 1 93 ? 15.567 -9.431 -7.055 1.00 64.00 93 ALA A C 1
ATOM 668 O O . ALA A 1 93 ? 15.986 -8.658 -7.920 1.00 64.00 93 ALA A O 1
ATOM 669 N N . GLU A 1 94 ? 14.324 -9.912 -7.099 1.00 65.94 94 GLU A N 1
ATOM 670 C CA . GLU A 1 94 ? 13.322 -9.447 -8.059 1.00 65.94 94 GLU A CA 1
ATOM 671 C C . GLU A 1 94 ? 12.914 -8.011 -7.782 1.00 65.94 94 GLU A C 1
ATOM 673 O O . GLU A 1 94 ? 12.970 -7.572 -6.642 1.00 65.94 94 GLU A O 1
ATOM 678 N N . CYS A 1 95 ? 12.442 -7.275 -8.793 1.00 68.62 95 CYS A N 1
ATOM 679 C CA . CYS A 1 95 ? 11.945 -5.912 -8.595 1.00 68.62 95 CYS A CA 1
ATOM 680 C C . CYS A 1 95 ? 12.992 -4.892 -8.099 1.00 68.62 95 CYS A C 1
ATOM 682 O O . CYS A 1 95 ? 12.637 -3.811 -7.624 1.00 68.62 95 CYS A O 1
ATOM 684 N N . THR A 1 96 ? 14.281 -5.219 -8.188 1.00 64.44 96 THR A N 1
ATOM 685 C CA . THR A 1 96 ? 15.389 -4.441 -7.609 1.00 64.44 96 THR A CA 1
ATOM 686 C C . THR A 1 96 ? 15.761 -3.191 -8.388 1.00 64.44 96 THR A C 1
ATOM 688 O O . THR A 1 96 ? 16.523 -2.365 -7.890 1.00 64.44 96 THR A O 1
ATOM 691 N N . SER A 1 97 ? 15.276 -3.010 -9.616 1.00 58.91 97 SER A N 1
ATOM 692 C CA . SER A 1 97 ? 15.660 -1.849 -10.423 1.00 58.91 97 SER A CA 1
ATOM 693 C C . SER A 1 97 ? 14.595 -1.503 -11.436 1.00 58.91 97 SER A C 1
ATOM 695 O O . SER A 1 97 ? 14.252 -2.321 -12.279 1.00 58.91 97 SER A O 1
ATOM 697 N N . TYR A 1 98 ? 14.097 -0.271 -11.413 1.00 64.94 98 TYR A N 1
ATOM 698 C CA . TYR A 1 98 ? 13.304 0.231 -12.527 1.00 64.94 98 TYR A CA 1
ATOM 699 C C . TYR A 1 98 ? 14.157 0.267 -13.800 1.00 64.94 98 TYR A C 1
ATOM 701 O O . TYR A 1 98 ? 15.170 0.960 -13.857 1.00 64.94 98 TYR A O 1
ATOM 709 N N . VAL A 1 99 ? 13.736 -0.467 -14.829 1.00 66.75 99 VAL A N 1
ATOM 710 C CA . VAL A 1 99 ? 14.394 -0.457 -16.136 1.00 66.75 99 VAL A CA 1
ATOM 711 C C . VAL A 1 99 ? 13.566 0.425 -17.060 1.00 66.75 99 VAL A C 1
ATOM 713 O O . VAL A 1 99 ? 12.512 0.007 -17.533 1.00 66.75 99 VAL A O 1
ATOM 716 N N . ALA A 1 100 ? 14.035 1.646 -17.331 1.00 64.75 100 ALA A N 1
ATOM 717 C CA . ALA A 1 100 ? 13.284 2.623 -18.128 1.00 64.75 100 ALA A CA 1
ATOM 718 C C . ALA A 1 100 ? 12.906 2.120 -19.534 1.00 64.75 100 ALA A C 1
ATOM 720 O O . ALA A 1 100 ? 11.842 2.455 -20.060 1.00 64.75 100 ALA A O 1
ATOM 721 N N . ALA A 1 101 ? 13.759 1.269 -20.110 1.00 64.62 101 ALA A N 1
ATOM 722 C CA . ALA A 1 101 ? 13.563 0.651 -21.416 1.00 64.62 101 ALA A CA 1
ATOM 723 C C . ALA A 1 101 ? 12.636 -0.582 -21.402 1.00 64.62 101 ALA A C 1
ATOM 725 O O . ALA A 1 101 ? 12.273 -1.075 -22.467 1.00 64.62 101 ALA A O 1
ATOM 726 N N . ALA A 1 102 ? 12.249 -1.105 -20.233 1.00 69.94 102 ALA A N 1
ATOM 727 C CA . ALA A 1 102 ? 11.415 -2.300 -20.166 1.00 69.94 102 ALA A CA 1
ATOM 728 C C . ALA A 1 102 ? 9.988 -2.022 -20.660 1.00 69.94 102 ALA A C 1
ATOM 730 O O . ALA A 1 102 ? 9.407 -0.956 -20.420 1.00 69.94 102 ALA A O 1
ATOM 731 N N . ALA A 1 103 ? 9.386 -3.013 -21.321 1.00 74.44 103 ALA A N 1
ATOM 732 C CA . ALA A 1 103 ? 7.947 -3.015 -21.555 1.00 74.44 103 ALA A CA 1
ATOM 733 C C . ALA A 1 103 ? 7.226 -2.889 -20.203 1.00 74.44 103 ALA A C 1
ATOM 735 O O . ALA A 1 103 ? 7.675 -3.442 -19.205 1.00 74.44 103 ALA A O 1
ATOM 736 N N . GLY A 1 104 ? 6.143 -2.117 -20.147 1.00 78.12 104 GLY A N 1
ATOM 737 C CA . GLY A 1 104 ? 5.472 -1.810 -18.885 1.00 78.12 104 GLY A CA 1
ATOM 738 C C . GLY A 1 104 ? 4.107 -1.181 -19.103 1.00 78.12 104 GLY A C 1
ATOM 739 O O . GLY A 1 104 ? 3.855 -0.567 -20.145 1.00 78.12 104 GLY A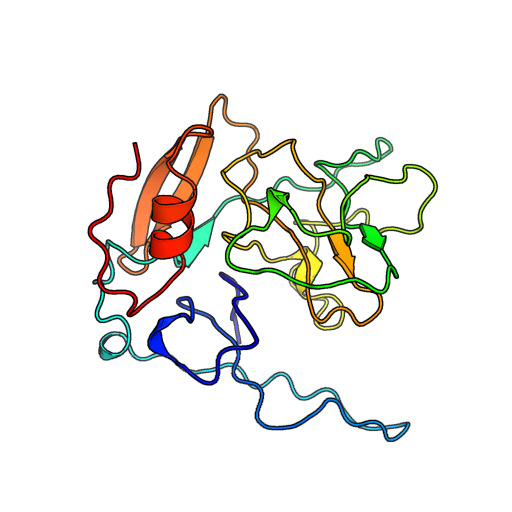 O 1
ATOM 740 N N . TYR A 1 105 ? 3.238 -1.327 -18.113 1.00 80.00 105 TYR A N 1
ATOM 741 C CA . TYR A 1 105 ? 1.851 -0.887 -18.172 1.00 80.00 105 TYR A CA 1
ATOM 742 C C . TYR A 1 105 ? 1.732 0.561 -17.700 1.00 80.00 105 TYR A C 1
ATOM 744 O O . TYR A 1 105 ? 1.737 0.846 -16.503 1.00 80.00 105 TYR A O 1
ATOM 752 N N . ALA A 1 106 ? 1.615 1.487 -18.653 1.00 79.81 106 ALA A N 1
ATOM 753 C CA . ALA A 1 106 ? 1.536 2.926 -18.393 1.00 79.81 106 ALA A CA 1
ATOM 754 C C . ALA A 1 106 ? 0.110 3.406 -18.040 1.00 79.81 106 ALA A C 1
ATOM 756 O O . ALA A 1 106 ? -0.322 4.482 -18.445 1.00 79.81 106 ALA A O 1
ATOM 757 N N . TYR A 1 107 ? -0.654 2.571 -17.340 1.00 77.25 107 TYR A N 1
ATOM 758 C CA . TYR A 1 107 ? -2.056 2.824 -17.005 1.00 77.25 107 TYR A CA 1
ATOM 759 C C . TYR A 1 107 ? -2.421 2.346 -15.591 1.00 77.25 107 TYR A C 1
ATOM 761 O O . TYR A 1 107 ? -3.575 2.006 -15.324 1.00 77.25 107 TYR A O 1
ATOM 769 N N . LEU A 1 108 ? -1.451 2.345 -14.672 1.00 80.94 108 LEU A N 1
ATOM 770 C CA . LEU A 1 108 ? -1.706 2.126 -13.248 1.00 80.94 108 LEU A CA 1
ATOM 771 C C . LEU A 1 108 ? -2.691 3.191 -12.742 1.00 80.94 108 LEU A C 1
ATOM 773 O O . LEU A 1 108 ? -2.569 4.370 -13.081 1.00 80.94 108 LEU A O 1
ATOM 777 N N . GLY A 1 109 ? -3.713 2.775 -11.999 1.00 76.12 109 GLY A N 1
ATOM 778 C CA . GLY A 1 109 ? -4.773 3.658 -11.506 1.00 76.12 109 GLY A CA 1
ATOM 779 C C . GLY A 1 109 ? -5.717 4.215 -12.585 1.00 76.12 109 GLY A C 1
ATOM 780 O O . GLY A 1 109 ? -6.646 4.939 -12.247 1.00 76.12 109 GLY A O 1
ATOM 781 N N . ASN A 1 110 ? -5.527 3.882 -13.872 1.00 73.69 110 ASN A N 1
ATOM 782 C CA . ASN A 1 110 ? -6.365 4.373 -14.981 1.00 73.69 110 ASN A CA 1
ATOM 783 C C . ASN A 1 110 ? -7.464 3.410 -15.417 1.00 73.69 110 ASN A C 1
ATOM 785 O O . ASN A 1 110 ? -8.368 3.806 -16.154 1.00 73.69 110 ASN A O 1
ATOM 789 N N . GLN A 1 111 ? -7.358 2.132 -15.061 1.00 69.00 111 GLN A N 1
ATOM 790 C CA . GLN A 1 111 ? -8.259 1.100 -15.559 1.00 69.00 111 GLN A CA 1
ATOM 791 C C . GLN A 1 111 ? -8.633 0.147 -14.432 1.00 69.00 111 GLN A C 1
ATOM 793 O O . GLN A 1 111 ? -7.786 -0.570 -13.914 1.00 69.00 111 GLN A O 1
ATOM 798 N N . TYR A 1 112 ? -9.920 0.130 -14.087 1.00 62.53 112 TYR A N 1
ATOM 799 C CA . TYR A 1 112 ? -10.487 -0.758 -13.067 1.00 62.53 112 TYR A CA 1
ATOM 800 C C . TYR A 1 112 ? -11.150 -2.018 -13.657 1.00 62.53 112 TYR A C 1
ATOM 802 O O . TYR A 1 112 ? -11.535 -2.912 -12.916 1.00 62.53 112 TYR A O 1
ATOM 810 N N . TRP A 1 113 ? -11.312 -2.102 -14.984 1.00 61.28 113 TRP A N 1
ATOM 811 C CA . TRP A 1 113 ? -12.091 -3.162 -15.647 1.00 61.28 113 TRP A CA 1
ATOM 812 C C . TRP A 1 113 ? -11.240 -4.259 -16.311 1.00 61.28 113 TRP A C 1
ATOM 814 O O . TRP A 1 113 ? -11.775 -5.277 -16.749 1.00 61.28 113 TRP A O 1
ATOM 824 N N . ARG A 1 114 ? -9.915 -4.087 -16.408 1.00 58.94 114 ARG A N 1
ATOM 825 C CA . ARG A 1 114 ? -9.024 -5.080 -17.029 1.00 58.94 114 ARG A CA 1
ATOM 826 C C . ARG A 1 114 ? -8.619 -6.168 -16.032 1.00 58.94 114 ARG A C 1
ATOM 828 O O . ARG A 1 114 ? -7.592 -6.064 -15.373 1.00 58.94 114 ARG A O 1
ATOM 835 N N . GLY A 1 115 ? -9.395 -7.250 -15.984 1.00 51.59 115 GLY A N 1
ATOM 836 C CA . GLY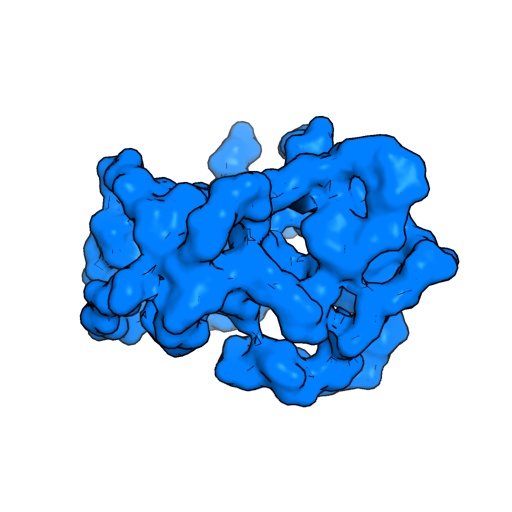 A 1 115 ? -9.153 -8.380 -15.073 1.00 51.59 115 GLY A CA 1
ATOM 837 C C . GLY A 1 115 ? -7.841 -9.150 -15.299 1.00 51.59 115 GLY A C 1
ATOM 838 O O . GLY A 1 115 ? -7.321 -9.742 -14.363 1.00 51.59 115 GLY A O 1
ATOM 839 N N . ALA A 1 116 ? -7.258 -9.118 -16.504 1.00 50.56 116 ALA A N 1
ATOM 840 C CA . ALA A 1 116 ? -6.022 -9.854 -16.812 1.00 50.56 116 ALA A CA 1
ATOM 841 C C . ALA A 1 116 ? -4.745 -9.221 -16.216 1.00 50.56 116 ALA A C 1
ATOM 843 O O . ALA A 1 116 ? -3.686 -9.843 -16.223 1.00 50.56 116 ALA A O 1
ATOM 844 N N . THR A 1 117 ? -4.817 -7.986 -15.706 1.00 64.31 117 THR A N 1
ATOM 845 C CA . THR A 1 117 ? -3.676 -7.295 -15.085 1.00 64.31 117 THR A CA 1
ATOM 846 C C . THR A 1 117 ? -4.127 -6.603 -13.799 1.00 64.31 117 THR A C 1
ATOM 848 O O . THR A 1 117 ? -3.997 -5.394 -13.670 1.00 64.31 117 THR A O 1
ATOM 851 N N . VAL A 1 118 ? -4.668 -7.368 -12.840 1.00 66.69 118 VAL A N 1
ATOM 852 C CA . VAL A 1 118 ? -5.188 -6.868 -11.541 1.00 66.69 118 VAL A CA 1
ATOM 853 C C . VAL A 1 118 ? -4.246 -5.889 -10.831 1.00 66.69 118 VAL A C 1
ATOM 855 O O . VAL A 1 118 ? -4.668 -4.926 -10.202 1.00 66.69 118 VAL A O 1
ATOM 858 N N . TRP A 1 119 ? -2.949 -6.080 -11.022 1.00 74.25 119 TRP A N 1
ATOM 859 C CA . TRP A 1 119 ? -1.880 -5.211 -10.561 1.00 74.25 119 TRP A CA 1
ATOM 860 C C . TRP A 1 119 ? -2.022 -3.743 -11.000 1.00 74.25 119 TRP A C 1
ATOM 862 O O . TRP A 1 119 ? -1.501 -2.863 -10.335 1.00 74.25 119 TRP A O 1
ATOM 872 N N . THR A 1 120 ? -2.753 -3.411 -12.068 1.00 75.25 120 THR A N 1
ATOM 873 C CA . THR A 1 120 ? -2.928 -2.005 -12.476 1.00 75.25 120 THR A CA 1
ATOM 874 C C . THR A 1 120 ? -3.978 -1.235 -11.673 1.00 75.25 120 THR A C 1
ATOM 876 O O . THR A 1 120 ? -4.114 -0.029 -11.866 1.00 75.25 120 THR A O 1
ATOM 879 N N . SER A 1 121 ? -4.711 -1.897 -10.778 1.00 75.69 121 SER A N 1
ATOM 880 C CA . SER A 1 121 ? -5.767 -1.286 -9.958 1.00 75.69 121 SER A CA 1
ATOM 881 C C . SER A 1 121 ? -5.632 -1.570 -8.460 1.00 75.69 121 SER A C 1
ATOM 883 O O . SER A 1 121 ? -6.537 -1.234 -7.703 1.00 75.69 121 SER A O 1
ATOM 885 N N . LEU A 1 122 ? -4.540 -2.210 -8.037 1.00 78.25 122 LEU A N 1
ATOM 886 C CA . LEU A 1 122 ? -4.316 -2.661 -6.662 1.00 78.25 122 LEU A CA 1
ATOM 887 C C . LEU A 1 122 ? -3.062 -2.023 -6.061 1.00 78.25 122 LEU A C 1
ATOM 889 O O . LEU A 1 122 ? -2.232 -1.469 -6.776 1.00 78.25 122 LEU A O 1
ATOM 893 N N . TYR A 1 123 ? -2.918 -2.170 -4.746 1.00 83.06 123 TYR A N 1
ATOM 894 C CA . TYR A 1 123 ? -1.698 -1.893 -3.990 1.00 83.06 123 TYR A CA 1
ATOM 895 C C . TYR A 1 123 ? -1.455 -3.015 -2.966 1.00 83.06 123 TYR A C 1
ATOM 897 O O . TYR A 1 123 ? -2.337 -3.850 -2.723 1.00 83.06 123 TYR A O 1
ATOM 905 N N . ASN A 1 124 ? -0.270 -3.037 -2.357 1.00 80.56 124 ASN A N 1
ATOM 906 C CA . ASN A 1 124 ? 0.061 -3.912 -1.236 1.00 80.56 124 ASN A CA 1
ATOM 907 C C . ASN A 1 124 ? 0.964 -3.226 -0.194 1.00 80.56 124 ASN A C 1
ATOM 909 O O . ASN A 1 124 ? 1.555 -2.176 -0.444 1.00 80.56 124 ASN A O 1
ATOM 913 N N . HIS A 1 125 ? 1.079 -3.856 0.979 1.00 83.12 125 HIS A N 1
ATOM 914 C CA . HIS A 1 125 ? 1.810 -3.339 2.146 1.00 83.12 125 HIS A CA 1
ATOM 915 C C . HIS A 1 125 ? 3.278 -3.797 2.194 1.00 83.12 125 HIS A C 1
ATOM 917 O O . HIS A 1 125 ? 3.938 -3.725 3.226 1.00 83.12 125 HIS A O 1
ATOM 923 N N . SER A 1 126 ? 3.813 -4.288 1.071 1.00 79.06 126 SER A N 1
ATOM 924 C CA . SER A 1 126 ? 5.184 -4.813 1.007 1.00 79.06 126 SER A CA 1
ATOM 925 C C . SER A 1 126 ? 6.251 -3.731 1.212 1.00 79.06 126 SER A C 1
ATOM 927 O O . SER A 1 126 ? 7.360 -4.019 1.648 1.00 79.06 126 SER A O 1
ATOM 929 N N . LEU A 1 127 ? 5.931 -2.475 0.916 1.00 82.38 127 LEU A N 1
ATOM 930 C CA . LEU A 1 127 ? 6.808 -1.329 1.119 1.00 82.38 127 LEU A CA 1
ATOM 931 C C . LEU A 1 127 ? 5.997 -0.200 1.749 1.00 82.38 127 LEU A C 1
ATOM 933 O O . LEU A 1 127 ? 4.787 -0.106 1.523 1.00 82.38 127 LEU A O 1
ATOM 937 N N . THR A 1 128 ? 6.676 0.653 2.515 1.00 88.25 128 THR A N 1
ATOM 938 C CA . THR A 1 128 ? 6.071 1.828 3.153 1.00 88.25 128 THR A CA 1
ATOM 939 C C . THR A 1 128 ? 5.483 2.802 2.122 1.00 88.25 128 THR A C 1
ATOM 941 O O . THR A 1 128 ? 5.854 2.753 0.935 1.00 88.25 128 THR A O 1
ATOM 944 N N . PRO A 1 129 ? 4.568 3.693 2.548 1.00 91.06 129 PRO A N 1
ATOM 945 C CA . PRO A 1 129 ? 4.015 4.732 1.693 1.00 91.06 129 PRO A CA 1
ATOM 946 C C . PRO A 1 129 ? 5.091 5.514 0.938 1.00 91.06 129 PRO A C 1
ATOM 948 O O . PRO A 1 129 ? 6.169 5.801 1.455 1.00 91.06 129 PRO A O 1
ATOM 951 N N . ASN A 1 130 ? 4.814 5.795 -0.336 1.00 89.44 130 ASN A N 1
ATOM 952 C CA . ASN A 1 130 ? 5.694 6.531 -1.246 1.00 89.44 130 ASN A CA 1
ATOM 953 C C . ASN A 1 130 ? 7.125 5.975 -1.388 1.00 89.44 130 ASN A C 1
ATOM 955 O O . ASN A 1 130 ? 7.984 6.657 -1.958 1.00 89.44 130 ASN A O 1
ATOM 959 N N . SER A 1 131 ? 7.384 4.732 -0.962 1.00 85.38 131 SER A N 1
ATOM 960 C CA . SER A 1 131 ? 8.724 4.146 -0.971 1.00 85.38 131 SER A CA 1
ATOM 961 C C . SER A 1 131 ? 9.416 4.293 -2.329 1.00 85.38 131 SER A C 1
ATOM 963 O O . SER A 1 131 ? 8.859 4.009 -3.398 1.00 85.38 131 SER A O 1
ATOM 965 N N . LYS A 1 132 ? 10.663 4.764 -2.276 1.00 78.25 132 LYS A N 1
ATOM 966 C CA . LYS A 1 132 ? 11.560 4.903 -3.434 1.00 78.25 132 LYS A CA 1
ATOM 967 C C . LYS A 1 132 ? 12.556 3.753 -3.537 1.00 78.25 132 LYS A C 1
ATOM 969 O O . LYS A 1 132 ? 13.309 3.709 -4.502 1.00 78.25 132 LYS A O 1
ATOM 974 N N . VAL A 1 133 ? 12.549 2.837 -2.561 1.00 74.31 133 VAL A N 1
ATOM 975 C CA . VAL A 1 133 ? 13.448 1.674 -2.532 1.00 74.31 133 VAL A CA 1
ATOM 976 C C . VAL A 1 133 ? 13.257 0.846 -3.800 1.00 74.31 133 VAL A C 1
ATOM 978 O O . VAL A 1 133 ? 14.230 0.376 -4.380 1.00 74.31 133 VAL A O 1
ATOM 981 N N . ARG A 1 134 ? 12.004 0.702 -4.256 1.00 73.94 134 ARG A N 1
ATOM 982 C CA . ARG A 1 134 ? 11.646 0.000 -5.494 1.00 73.94 134 ARG A CA 1
ATOM 983 C C . ARG A 1 134 ? 10.507 0.706 -6.211 1.00 73.94 134 ARG A C 1
ATOM 985 O O . ARG A 1 134 ? 9.695 1.402 -5.598 1.00 73.94 134 ARG A O 1
ATOM 992 N N . GLY A 1 135 ? 10.465 0.518 -7.525 1.00 74.81 135 GLY A N 1
ATOM 993 C CA . GLY A 1 135 ? 9.345 0.947 -8.351 1.00 74.81 135 GLY A CA 1
ATOM 994 C C . GLY A 1 135 ? 8.170 -0.026 -8.323 1.00 74.81 135 GLY A C 1
ATOM 995 O O . GLY A 1 135 ? 8.259 -1.090 -7.714 1.00 74.81 135 GLY A O 1
ATOM 996 N N . ASN A 1 136 ? 7.080 0.322 -9.006 1.00 80.62 136 ASN A N 1
ATOM 997 C CA . ASN A 1 136 ? 5.961 -0.599 -9.172 1.00 80.62 136 ASN A CA 1
ATOM 998 C C . ASN A 1 136 ? 6.374 -1.711 -10.142 1.00 80.62 136 ASN A C 1
ATOM 1000 O O . ASN A 1 136 ? 6.779 -1.455 -11.281 1.00 80.62 136 ASN A O 1
ATOM 1004 N N . CYS A 1 137 ? 6.283 -2.956 -9.704 1.00 78.75 137 CYS A N 1
ATOM 1005 C CA . CYS A 1 137 ? 6.794 -4.085 -10.465 1.00 78.75 137 CYS A CA 1
ATOM 1006 C C . CYS A 1 137 ? 6.022 -5.366 -10.161 1.00 78.75 137 CYS A C 1
ATOM 1008 O O . CYS A 1 137 ? 5.449 -5.527 -9.086 1.00 78.75 137 CYS A O 1
ATOM 1010 N N . VAL A 1 138 ? 6.058 -6.298 -11.104 1.00 77.62 138 VAL A N 1
ATOM 1011 C CA . VAL A 1 138 ? 5.510 -7.651 -10.962 1.00 77.62 138 VAL A CA 1
ATOM 1012 C C . VAL A 1 138 ? 6.459 -8.649 -11.586 1.00 77.62 138 VAL A C 1
ATOM 1014 O O . VAL A 1 138 ? 7.194 -8.308 -12.506 1.00 77.6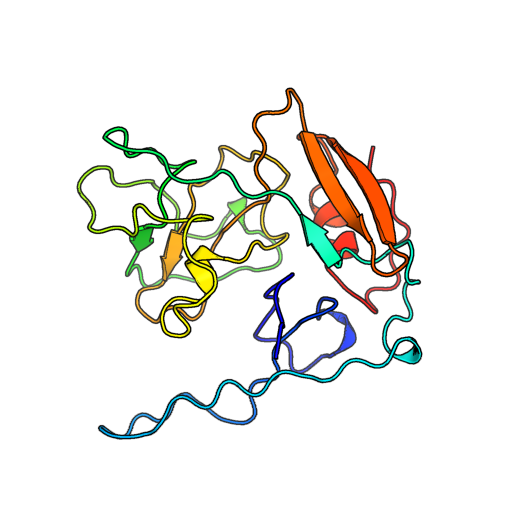2 138 VAL A O 1
ATOM 1017 N N . ASN A 1 139 ? 6.446 -9.885 -11.114 1.00 73.44 139 ASN A N 1
ATOM 1018 C CA . ASN A 1 139 ? 7.249 -10.943 -11.696 1.00 73.44 139 ASN A CA 1
ATOM 1019 C C . ASN A 1 139 ? 6.706 -11.379 -13.072 1.00 73.44 139 ASN A C 1
ATOM 1021 O O . ASN A 1 139 ? 5.583 -11.048 -13.458 1.00 73.44 139 ASN A O 1
ATOM 1025 N N . GLY A 1 140 ? 7.496 -12.156 -13.818 1.00 68.75 140 GLY A N 1
ATOM 1026 C CA . GLY A 1 140 ? 7.123 -12.619 -15.163 1.00 68.75 140 GLY A CA 1
ATOM 1027 C C . GLY A 1 140 ? 5.859 -13.491 -15.223 1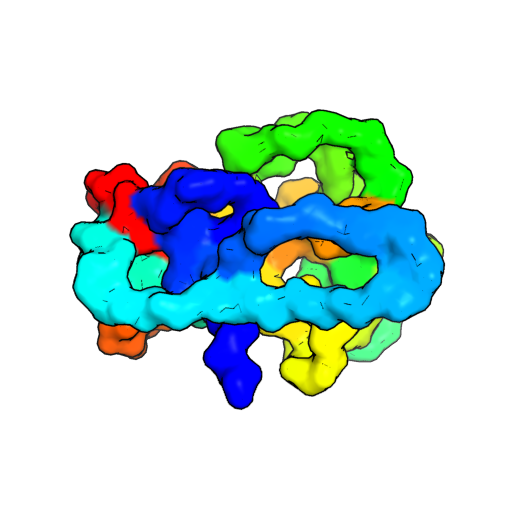.00 68.75 140 GLY A C 1
ATOM 1028 O O . GLY A 1 140 ? 5.244 -13.588 -16.280 1.00 68.75 140 GLY A O 1
ATOM 1029 N N . THR A 1 141 ? 5.444 -14.091 -14.102 1.00 69.00 141 THR A N 1
ATOM 1030 C CA . THR A 1 141 ? 4.212 -14.891 -14.000 1.00 69.00 141 THR A CA 1
ATOM 1031 C C . THR A 1 141 ? 3.009 -14.096 -13.487 1.00 69.00 141 THR A C 1
ATOM 1033 O O . THR A 1 141 ? 1.930 -14.664 -13.349 1.00 69.00 141 THR A O 1
ATOM 1036 N N . LEU A 1 142 ? 3.176 -12.795 -13.203 1.00 70.38 142 LEU A N 1
ATOM 1037 C CA . LEU A 1 142 ? 2.174 -11.923 -12.575 1.00 70.38 142 LEU A CA 1
ATOM 1038 C C . LEU A 1 142 ? 1.650 -12.456 -11.227 1.00 70.38 142 LEU A C 1
ATOM 1040 O O . LEU A 1 142 ? 0.554 -12.096 -10.804 1.00 70.38 142 LEU A O 1
ATOM 1044 N N . TYR A 1 143 ? 2.421 -13.316 -10.560 1.00 66.81 143 TYR A N 1
ATOM 1045 C CA . TYR A 1 143 ? 2.059 -13.937 -9.286 1.00 66.81 143 TYR A CA 1
ATOM 1046 C C . TYR A 1 143 ? 2.442 -13.069 -8.087 1.00 66.81 143 TYR A C 1
ATOM 1048 O O . TYR A 1 143 ? 1.728 -13.042 -7.091 1.00 66.81 143 TYR A O 1
ATOM 1056 N N . LYS A 1 144 ? 3.564 -12.351 -8.179 1.00 71.69 144 LYS A N 1
ATOM 1057 C CA . LYS A 1 144 ? 4.113 -11.544 -7.083 1.00 71.69 144 LYS A CA 1
ATOM 1058 C C . LYS A 1 144 ? 4.574 -10.195 -7.603 1.00 71.69 144 LYS A C 1
ATOM 1060 O O . LYS A 1 144 ? 4.954 -10.079 -8.769 1.00 71.69 144 LYS A O 1
ATOM 1065 N N . GLY A 1 145 ? 4.558 -9.180 -6.750 1.00 74.06 145 GLY A N 1
ATOM 1066 C CA . GLY A 1 145 ? 4.937 -7.832 -7.147 1.00 74.06 145 GLY A CA 1
ATOM 1067 C C . GLY A 1 145 ? 4.882 -6.821 -6.015 1.00 74.06 145 GLY A C 1
ATOM 1068 O O . GLY A 1 145 ? 4.268 -7.056 -4.974 1.00 74.06 145 GLY A O 1
ATOM 1069 N N . HIS A 1 146 ? 5.501 -5.670 -6.250 1.00 77.75 146 HIS A N 1
ATOM 1070 C CA . HIS A 1 146 ? 5.412 -4.508 -5.378 1.00 77.75 146 HIS A CA 1
ATOM 1071 C C . HIS A 1 146 ? 4.595 -3.431 -6.042 1.00 77.75 146 HIS A C 1
ATOM 1073 O O . HIS A 1 146 ? 4.955 -2.934 -7.110 1.00 77.75 146 HIS A O 1
ATOM 1079 N N . ILE A 1 147 ? 3.534 -3.028 -5.360 1.00 81.94 147 ILE A N 1
ATOM 1080 C CA . ILE A 1 147 ? 2.802 -1.818 -5.694 1.00 81.94 147 ILE A CA 1
ATOM 1081 C C . ILE A 1 147 ? 2.538 -1.113 -4.371 1.00 81.94 147 ILE A C 1
ATOM 1083 O O . ILE A 1 147 ? 1.492 -1.342 -3.766 1.00 81.94 147 ILE A O 1
ATOM 1087 N N . PRO A 1 148 ? 3.514 -0.345 -3.858 1.00 83.50 148 PRO A N 1
ATOM 1088 C CA . PRO A 1 148 ? 3.313 0.407 -2.629 1.00 83.50 148 PRO A CA 1
ATOM 1089 C C . PRO A 1 148 ? 2.154 1.386 -2.776 1.00 83.50 148 PRO A C 1
ATOM 1091 O O . PRO A 1 148 ? 1.879 1.884 -3.873 1.00 83.50 148 PRO A O 1
ATOM 1094 N N . ALA A 1 149 ? 1.541 1.724 -1.645 1.00 89.56 149 ALA A N 1
ATOM 1095 C CA . ALA A 1 149 ? 0.687 2.896 -1.569 1.00 89.56 149 ALA A CA 1
ATOM 1096 C C . ALA A 1 149 ? 1.497 4.143 -1.958 1.00 89.56 149 ALA A C 1
ATOM 1098 O O . ALA A 1 149 ? 2.638 4.329 -1.521 1.00 89.56 149 ALA A O 1
ATOM 1099 N N . ARG A 1 150 ? 0.931 4.986 -2.820 1.00 88.75 150 ARG A N 1
ATOM 1100 C CA . ARG A 1 150 ? 1.585 6.202 -3.309 1.00 88.75 150 ARG A CA 1
ATOM 1101 C C . ARG A 1 150 ? 0.576 7.323 -3.470 1.00 88.75 150 ARG A C 1
ATOM 1103 O O . ARG A 1 150 ? -0.486 7.124 -4.053 1.00 88.75 150 ARG A O 1
ATOM 1110 N N . SER A 1 151 ? 0.990 8.519 -3.076 1.00 89.88 151 SER A N 1
ATOM 1111 C CA . SER A 1 151 ? 0.206 9.743 -3.163 1.00 89.88 151 SER A CA 1
ATOM 1112 C C . SER A 1 151 ? 0.996 10.887 -3.786 1.00 89.88 151 SER A C 1
ATOM 1114 O O . SER A 1 151 ? 2.220 10.839 -3.906 1.00 89.88 151 SER A O 1
ATOM 1116 N N . TYR A 1 152 ? 0.276 11.935 -4.175 1.00 90.44 152 TYR A N 1
ATOM 1117 C CA . TYR A 1 152 ? 0.855 13.255 -4.426 1.00 90.44 152 TYR A CA 1
ATOM 1118 C C . TYR A 1 152 ? 0.925 14.113 -3.154 1.00 90.44 152 TYR A C 1
ATOM 1120 O O . TYR A 1 152 ? 1.500 15.200 -3.186 1.00 90.44 152 TYR A O 1
ATOM 1128 N N . HIS A 1 153 ? 0.356 13.645 -2.041 1.00 93.12 153 HIS A N 1
ATOM 1129 C CA . HIS A 1 153 ? 0.490 14.294 -0.745 1.00 93.12 153 HIS A CA 1
ATOM 1130 C C . HIS A 1 153 ? 1.929 14.200 -0.225 1.00 93.12 153 HIS A C 1
ATOM 1132 O O . HIS A 1 153 ? 2.587 13.165 -0.321 1.00 93.12 153 HIS A O 1
ATOM 1138 N N . THR A 1 154 ? 2.423 15.300 0.340 1.00 92.62 154 THR A N 1
ATOM 1139 C CA . THR A 1 154 ? 3.756 15.347 0.942 1.00 92.62 154 THR A CA 1
ATOM 1140 C C . THR A 1 154 ? 3.783 14.516 2.220 1.00 92.62 154 THR A C 1
ATOM 1142 O O . THR A 1 154 ? 3.027 14.793 3.148 1.00 92.62 154 THR A O 1
ATOM 1145 N N . GLY A 1 155 ? 4.697 13.549 2.293 1.00 93.00 155 GLY A N 1
ATOM 1146 C CA . GLY A 1 155 ? 5.032 12.840 3.528 1.00 93.00 155 GLY A CA 1
ATOM 1147 C C . GLY A 1 155 ? 4.105 11.688 3.909 1.00 93.00 155 GLY A C 1
ATOM 1148 O O . GLY A 1 155 ? 4.243 11.185 5.022 1.00 93.00 155 GLY A O 1
ATOM 1149 N N . GLY A 1 156 ? 3.175 11.275 3.041 1.00 94.94 156 GLY A N 1
ATOM 1150 C CA . GLY A 1 156 ? 2.307 10.137 3.335 1.00 94.94 156 GLY A CA 1
ATOM 1151 C C . GLY A 1 156 ? 1.242 9.836 2.286 1.00 94.94 156 GLY A C 1
ATOM 1152 O O . GLY A 1 156 ? 1.246 10.375 1.176 1.00 94.94 156 GLY A O 1
ATOM 1153 N N . VAL A 1 157 ? 0.322 8.951 2.664 1.00 95.56 157 VAL A N 1
ATOM 1154 C CA . VAL A 1 157 ? -0.841 8.510 1.876 1.00 95.56 157 VAL A CA 1
ATOM 1155 C C . VAL A 1 157 ? -2.090 8.508 2.751 1.00 95.56 157 VAL A C 1
ATOM 1157 O O . VAL A 1 157 ? -2.010 8.223 3.948 1.00 95.56 157 VAL A O 1
ATOM 1160 N N . ASN A 1 158 ? -3.261 8.745 2.160 1.00 96.19 158 ASN A N 1
ATOM 1161 C CA . ASN A 1 158 ? -4.511 8.417 2.846 1.00 96.19 158 ASN A CA 1
ATOM 1162 C C . ASN A 1 158 ? -4.845 6.937 2.654 1.00 96.19 158 ASN A C 1
ATOM 1164 O O . ASN A 1 158 ? -4.774 6.398 1.550 1.00 96.19 158 ASN A O 1
ATOM 1168 N N . THR A 1 159 ? -5.237 6.281 3.742 1.00 93.81 159 THR A N 1
ATOM 1169 C CA . THR A 1 159 ? -5.656 4.878 3.747 1.00 93.81 159 THR A CA 1
ATOM 1170 C C . THR A 1 159 ? -6.973 4.741 4.499 1.00 93.81 159 THR A C 1
ATOM 1172 O O . THR A 1 159 ? -7.137 5.284 5.591 1.00 93.81 159 THR A O 1
ATOM 1175 N N . THR A 1 160 ? -7.916 4.014 3.915 1.00 94.06 160 THR A N 1
ATOM 1176 C CA . THR A 1 160 ? -9.223 3.699 4.493 1.00 94.06 160 THR A CA 1
ATOM 1177 C C . THR A 1 160 ? -9.158 2.351 5.199 1.00 94.06 160 THR A C 1
ATOM 1179 O O . THR A 1 160 ? -8.718 1.376 4.592 1.00 94.06 160 THR A O 1
ATOM 1182 N N . ALA A 1 161 ? -9.608 2.280 6.449 1.00 92.00 161 ALA A N 1
ATOM 1183 C CA . ALA A 1 161 ? -9.759 1.032 7.192 1.00 92.00 161 ALA A CA 1
ATOM 1184 C C . ALA A 1 161 ? -11.102 0.341 6.902 1.00 92.00 161 ALA A C 1
ATOM 1186 O O . ALA A 1 161 ? -11.995 0.919 6.282 1.00 92.00 161 ALA A O 1
ATOM 1187 N N . CYS A 1 162 ? -11.264 -0.899 7.357 1.00 89.75 162 CYS A N 1
ATOM 1188 C CA . CYS A 1 162 ? -12.475 -1.698 7.141 1.00 89.75 162 CYS A CA 1
ATOM 1189 C C . CYS A 1 162 ? -13.721 -1.144 7.853 1.00 89.75 162 CYS A C 1
ATOM 1191 O O . CYS A 1 162 ? -14.837 -1.476 7.465 1.00 89.75 162 CYS A O 1
ATOM 1193 N N . ASP A 1 163 ? -13.557 -0.285 8.862 1.00 91.88 163 ASP A N 1
ATOM 1194 C CA . ASP A 1 163 ? -14.654 0.467 9.490 1.00 91.88 163 ASP A CA 1
ATOM 1195 C C . ASP A 1 163 ? -15.052 1.738 8.712 1.00 91.88 163 ASP A C 1
ATOM 1197 O O . ASP A 1 163 ? -15.973 2.449 9.110 1.00 91.88 163 ASP A O 1
ATOM 1201 N N . GLY A 1 164 ? -14.368 2.034 7.601 1.00 91.19 164 GLY A N 1
ATOM 1202 C CA . GLY A 1 164 ? -14.581 3.221 6.775 1.00 91.19 164 GLY A CA 1
ATOM 1203 C C . GLY A 1 164 ? -13.839 4.472 7.256 1.00 91.19 164 GLY A C 1
ATOM 1204 O O . GLY A 1 164 ? -13.905 5.503 6.584 1.00 91.19 164 GLY A O 1
ATOM 1205 N N . SER A 1 165 ? -13.111 4.409 8.375 1.00 94.50 165 SER A N 1
ATOM 1206 C CA . SER A 1 165 ? -12.274 5.522 8.824 1.00 94.50 165 SER A CA 1
ATOM 1207 C C . SER A 1 165 ? -11.114 5.759 7.855 1.00 94.50 165 SER A C 1
ATOM 1209 O O . SER A 1 165 ? -10.553 4.826 7.281 1.00 94.50 165 SER A O 1
ATOM 1211 N N . VAL A 1 166 ? -10.752 7.027 7.654 1.00 94.75 166 VAL A N 1
ATOM 1212 C CA . VAL A 1 166 ? -9.613 7.425 6.818 1.00 94.75 166 VAL A CA 1
ATOM 1213 C C . VAL A 1 166 ? -8.492 7.912 7.721 1.00 94.75 166 VAL A C 1
ATOM 1215 O O . VAL A 1 166 ? -8.718 8.728 8.615 1.00 94.75 166 VAL A O 1
ATOM 1218 N N . ARG A 1 167 ? -7.279 7.418 7.476 1.00 94.19 167 ARG A N 1
ATOM 1219 C CA . ARG A 1 167 ? -6.066 7.809 8.194 1.00 94.19 167 ARG A CA 1
ATOM 1220 C C . ARG A 1 167 ? -4.996 8.260 7.223 1.00 94.19 167 ARG A C 1
ATOM 1222 O O . ARG A 1 167 ? -4.793 7.630 6.187 1.00 94.19 167 ARG A O 1
ATOM 1229 N N . PHE A 1 168 ? -4.294 9.319 7.596 1.00 96.00 168 PHE A N 1
ATOM 1230 C CA . PHE A 1 168 ? -3.057 9.698 6.936 1.00 96.00 168 PHE A CA 1
ATOM 1231 C C . PHE A 1 168 ? -1.918 8.872 7.538 1.00 96.00 168 PHE A C 1
ATOM 1233 O O . PHE A 1 168 ? -1.715 8.921 8.747 1.00 96.00 168 PHE A O 1
ATOM 1240 N N . VAL A 1 169 ? -1.220 8.095 6.713 1.00 95.88 169 VAL A N 1
ATOM 1241 C CA . VAL A 1 169 ? -0.089 7.251 7.127 1.00 95.88 169 VAL A CA 1
ATOM 1242 C C . VAL A 1 169 ? 1.184 7.835 6.540 1.00 95.88 169 VAL A C 1
ATOM 1244 O O . VAL A 1 169 ? 1.243 8.104 5.337 1.00 95.88 169 VAL A O 1
ATOM 1247 N N . THR A 1 170 ? 2.187 8.045 7.386 1.00 96.25 170 THR A N 1
ATOM 1248 C CA . THR A 1 170 ? 3.423 8.728 7.000 1.00 96.25 170 THR A CA 1
ATOM 1249 C C . THR A 1 170 ? 4.352 7.827 6.183 1.00 96.25 170 THR A C 1
ATOM 1251 O O . THR A 1 170 ? 4.340 6.603 6.311 1.00 96.25 170 THR A O 1
ATOM 1254 N N . ASP A 1 171 ? 5.215 8.429 5.362 1.00 93.44 171 ASP A N 1
ATOM 1255 C CA . ASP A 1 171 ? 6.255 7.703 4.608 1.00 93.44 171 ASP A CA 1
ATOM 1256 C C . ASP A 1 171 ? 7.253 6.976 5.532 1.00 93.44 171 ASP A C 1
ATOM 1258 O O . ASP A 1 171 ? 7.906 6.010 5.125 1.00 93.44 171 ASP A O 1
ATOM 1262 N N . SER A 1 172 ? 7.376 7.463 6.773 1.00 93.25 172 SER A N 1
ATOM 1263 C CA . SER A 1 172 ? 8.282 6.978 7.817 1.00 93.25 172 SER A CA 1
ATOM 1264 C C . SER A 1 172 ? 7.660 5.958 8.768 1.00 93.25 172 SER A C 1
ATOM 1266 O O . SER A 1 172 ? 8.319 5.590 9.739 1.00 93.25 172 SER A O 1
ATOM 1268 N N . VAL A 1 173 ? 6.420 5.520 8.522 1.00 92.50 173 VAL A N 1
ATOM 1269 C CA . VAL A 1 173 ? 5.773 4.473 9.322 1.00 92.50 173 VAL A CA 1
ATOM 1270 C C . VAL A 1 173 ? 6.685 3.250 9.438 1.00 92.50 173 VAL A C 1
ATOM 1272 O O . VAL A 1 173 ? 7.355 2.865 8.473 1.00 92.50 173 VAL A O 1
ATOM 1275 N N . ASP A 1 174 ? 6.704 2.630 10.618 1.00 89.19 174 ASP A N 1
ATOM 1276 C CA . ASP A 1 174 ? 7.436 1.384 10.816 1.00 89.19 174 ASP A CA 1
ATOM 1277 C C . ASP A 1 174 ? 6.950 0.340 9.784 1.00 89.19 174 ASP A C 1
ATOM 1279 O O . ASP A 1 174 ? 5.746 0.056 9.713 1.00 89.19 174 ASP A O 1
ATOM 1283 N N . PRO A 1 175 ? 7.848 -0.241 8.963 1.00 83.25 175 PRO A N 1
ATOM 1284 C CA . PRO A 1 175 ? 7.463 -1.208 7.943 1.00 83.25 175 PRO A CA 1
ATOM 1285 C C . PRO A 1 175 ? 6.711 -2.426 8.489 1.00 83.25 175 PRO A C 1
ATOM 1287 O O . PRO A 1 175 ? 5.874 -2.977 7.777 1.00 83.25 175 PRO A O 1
ATOM 1290 N N . LEU A 1 176 ? 6.993 -2.864 9.720 1.00 82.00 176 LEU A N 1
ATOM 1291 C CA . LEU A 1 176 ? 6.285 -3.976 10.355 1.00 82.00 176 LEU A CA 1
ATOM 1292 C C . LEU A 1 176 ? 4.861 -3.574 10.723 1.00 82.00 176 LEU A C 1
ATOM 1294 O O . LEU A 1 176 ? 3.930 -4.323 10.444 1.00 82.00 176 LEU A O 1
ATOM 1298 N N . VAL A 1 177 ? 4.677 -2.366 11.257 1.00 86.81 177 VAL A N 1
ATOM 1299 C CA . VAL A 1 177 ? 3.341 -1.847 11.574 1.00 86.81 177 VAL A CA 1
ATOM 1300 C C . VAL A 1 177 ? 2.518 -1.643 10.301 1.00 86.81 177 VAL A C 1
ATOM 1302 O O . VAL A 1 177 ? 1.338 -1.979 10.263 1.00 86.81 177 VAL A O 1
ATOM 1305 N N . TRP A 1 178 ? 3.131 -1.144 9.227 1.00 87.31 178 TRP A N 1
ATOM 1306 C CA . TRP A 1 178 ? 2.453 -0.995 7.938 1.00 87.31 178 TRP A CA 1
ATOM 1307 C C . TRP A 1 178 ? 2.017 -2.337 7.340 1.00 87.31 178 TRP A C 1
ATOM 1309 O O . TRP A 1 178 ? 0.919 -2.441 6.795 1.00 87.31 178 TRP A O 1
ATOM 1319 N N . LYS A 1 179 ? 2.849 -3.376 7.465 1.00 82.12 179 LYS A N 1
ATOM 1320 C CA . LYS A 1 179 ? 2.486 -4.737 7.049 1.00 82.12 179 LYS A CA 1
ATOM 1321 C C . LYS A 1 179 ? 1.345 -5.303 7.883 1.00 82.12 179 LYS A C 1
ATOM 1323 O O . LYS A 1 179 ? 0.406 -5.828 7.295 1.00 82.12 179 LYS A O 1
ATOM 1328 N N . ALA A 1 180 ? 1.415 -5.149 9.204 1.00 81.69 180 ALA A N 1
ATOM 1329 C CA . ALA A 1 180 ? 0.366 -5.563 10.129 1.00 81.69 180 ALA A CA 1
ATOM 1330 C C . ALA A 1 180 ? -0.968 -4.866 9.824 1.00 81.69 180 ALA A C 1
ATOM 1332 O O . ALA A 1 180 ? -2.012 -5.497 9.775 1.00 81.69 180 ALA A O 1
ATOM 1333 N N . TYR A 1 181 ? -0.951 -3.580 9.465 1.00 86.88 181 TYR A N 1
ATOM 1334 C CA . TYR A 1 181 ? -2.169 -2.888 9.030 1.00 86.88 181 TYR A CA 1
ATOM 1335 C C . TYR A 1 181 ? -2.799 -3.503 7.769 1.00 86.88 181 TYR A C 1
ATOM 1337 O O . TYR A 1 181 ? -3.988 -3.332 7.513 1.00 86.88 181 TYR A O 1
ATOM 1345 N N . GLY A 1 182 ? -2.013 -4.226 6.972 1.00 83.00 182 GLY A N 1
ATOM 1346 C CA . GLY A 1 182 ? -2.480 -4.962 5.806 1.00 83.00 182 GLY A CA 1
ATOM 1347 C C . GLY A 1 182 ? -3.059 -6.347 6.095 1.00 83.00 182 GLY A C 1
ATOM 1348 O O . GLY A 1 182 ? -3.577 -6.952 5.154 1.00 83.00 182 GLY A O 1
ATOM 1349 N N . THR A 1 183 ? -2.973 -6.858 7.326 1.00 80.06 183 THR A N 1
ATOM 1350 C CA . THR A 1 183 ? -3.504 -8.166 7.739 1.00 80.06 183 THR A CA 1
ATOM 1351 C C . THR A 1 183 ? -4.814 -7.999 8.520 1.00 80.06 183 THR A C 1
ATOM 1353 O O . THR A 1 183 ? -5.179 -6.904 8.955 1.00 80.06 183 THR A O 1
ATOM 1356 N N . ARG A 1 184 ? -5.601 -9.078 8.609 1.00 76.94 184 ARG A N 1
ATOM 1357 C CA . ARG A 1 184 ? -6.905 -9.081 9.299 1.00 76.94 184 ARG A CA 1
ATOM 1358 C C . ARG A 1 184 ? -6.892 -9.778 10.662 1.00 76.94 184 ARG A C 1
ATOM 1360 O O . ARG A 1 184 ? -7.869 -9.651 11.402 1.00 76.94 184 ARG A O 1
ATOM 1367 N N . ALA A 1 185 ? -5.880 -10.607 10.909 1.00 71.12 185 ALA A N 1
ATOM 1368 C CA . ALA A 1 185 ? -5.807 -11.516 12.049 1.00 71.12 185 ALA A CA 1
ATOM 1369 C C . ALA A 1 185 ? -4.354 -11.763 12.535 1.00 71.12 185 ALA A C 1
ATOM 1371 O O . ALA A 1 185 ? -4.052 -12.827 13.076 1.00 71.12 185 ALA A O 1
ATOM 1372 N N . GLY A 1 186 ? -3.449 -10.799 12.334 1.00 67.50 186 GLY A N 1
ATOM 1373 C CA . GLY A 1 186 ? -2.063 -10.822 12.819 1.00 67.50 186 GLY A CA 1
ATOM 1374 C C . GLY A 1 186 ? -1.900 -10.450 14.302 1.00 67.50 186 GLY A C 1
ATOM 1375 O O . GLY A 1 186 ? -0.854 -10.713 14.896 1.00 67.50 186 GLY A O 1
ATOM 1376 N N . GLY A 1 187 ? -2.944 -9.913 14.941 1.00 63.66 187 GLY A N 1
ATOM 1377 C CA . GLY A 1 187 ? -3.005 -9.630 16.376 1.00 63.66 187 GLY A CA 1
ATOM 1378 C C . GLY A 1 187 ? -2.088 -8.499 16.849 1.00 63.66 187 GLY A C 1
ATOM 1379 O O . GLY A 1 187 ? -1.894 -8.342 18.058 1.00 63.66 187 GLY A O 1
ATOM 1380 N N . GLU A 1 188 ? -1.495 -7.726 15.937 1.00 70.44 188 GLU A N 1
ATOM 1381 C CA . GLU A 1 188 ? -0.535 -6.685 16.290 1.00 70.44 188 GLU A CA 1
ATOM 1382 C C . GLU A 1 188 ? -1.219 -5.377 16.726 1.00 70.44 188 GLU A C 1
ATOM 1384 O O . GLU A 1 188 ? -2.207 -4.922 16.149 1.00 70.44 188 GLU A O 1
ATOM 1389 N N . ALA A 1 189 ? -0.660 -4.712 17.741 1.00 63.84 189 ALA A N 1
ATOM 1390 C CA . ALA A 1 189 ? -1.071 -3.357 18.096 1.00 63.84 189 ALA A CA 1
ATOM 1391 C C . ALA A 1 189 ? -0.474 -2.353 17.098 1.00 63.84 189 ALA A C 1
ATOM 1393 O O . ALA A 1 189 ? 0.741 -2.323 16.893 1.00 63.84 189 ALA A O 1
ATOM 1394 N N . LEU A 1 190 ? -1.315 -1.506 16.502 1.00 73.44 190 LEU A N 1
ATOM 1395 C CA . LEU A 1 190 ? -0.885 -0.583 15.454 1.00 73.44 190 LEU A CA 1
ATOM 1396 C C . LEU A 1 190 ? -0.595 0.819 15.988 1.00 73.44 190 LEU A C 1
ATOM 1398 O O . LEU A 1 190 ? -1.447 1.448 16.616 1.00 73.44 190 LEU A O 1
ATOM 1402 N N . ASN A 1 191 ? 0.582 1.344 15.642 1.00 76.31 191 ASN A N 1
ATOM 1403 C CA . ASN A 1 191 ? 0.887 2.770 15.710 1.00 76.31 191 ASN A CA 1
ATOM 1404 C C . ASN A 1 191 ? 1.305 3.284 14.324 1.00 76.31 191 ASN A C 1
ATOM 1406 O O . ASN A 1 191 ? 2.442 3.109 13.899 1.00 76.31 191 ASN A O 1
ATOM 1410 N N . LEU A 1 192 ? 0.353 3.879 13.605 1.00 66.94 192 LEU A N 1
ATOM 1411 C CA . LEU A 1 192 ? 0.501 4.256 12.193 1.00 66.94 192 LEU A CA 1
ATOM 1412 C C . LEU A 1 192 ? 1.201 5.612 11.967 1.00 66.94 192 LEU A C 1
ATOM 1414 O O . LEU A 1 192 ? 1.252 6.066 10.823 1.00 66.94 192 LEU A O 1
ATOM 1418 N N . ASN A 1 193 ? 1.711 6.249 13.030 1.00 61.19 193 ASN A N 1
ATOM 1419 C CA . ASN A 1 193 ? 2.320 7.583 13.009 1.00 61.19 193 ASN A CA 1
ATOM 1420 C C . ASN A 1 193 ? 3.781 7.570 13.452 1.00 61.19 193 ASN A C 1
ATOM 1422 O O . ASN A 1 193 ? 4.065 6.976 14.518 1.00 61.19 193 ASN A O 1
#

pLDDT: mean 70.33, std 17.44, range [19.98, 96.25]

Secondary structure (DSSP, 8-state):
----S----S-S-GGG--TTPBP--S----STT------B----GGG-TT-GGGSEEEE--PPP-SS---TTT-BEEE-------SS-TTT-STT-S--TTS--BTTTTT-SS-GGGGGGS---SSS-TT--SS-SEEETTSSSEE-----SSTTEEEEEETTS-EEEEETTS-HHHHHHHT-SS--PPP---

Radius of gyration: 16.06 Å; chains: 1; bounding box: 35×42×41 Å

Foldseek 3Di:
DDQAEAEPPDDPDQQLAAPWYWYDPDDDPPDDPDDDDGHTDDDDLVSLVLHQQLAFRDWAQDFQDDDDDDLRQWEFAWADDWDDDLPCLLPTPTQQDDDSPGDTDSGQCNDPDPPVQSLSDHAHLSAAEPDPRGGWYAHPVNRDTHRHGYDPDPFFIWTATSVRDIDTAGSPADSVLSSSNRGRRNNDDHDRD